Protein AF-A0A1Q9DDK9-F1 (afdb_monomer_lite)

Foldseek 3Di:
DDFDQPQDPDQDPLVLVLQLLLVVLLCVLCQDCVNCVQRFDWQALSSQRWIWDTHHPPDFDDQFTATAKTKGWGQDPNAIAIEIEGAPVSVCSQAPADPDPPDPDRGVSVVSSCCRLVPPSLVVLVVLVVVQVVQCVVCVVVVHDRPDDGDDDPPVDPSDRDPVPSRRYYYHYDYDNFDWDQPQSSCVSSVVNVLDPPDRPQIDRGGRGDDPDPPPPPPPPDDDDDDDDDDDDDDDDDDDDDDD

Structure (mmCIF, N/CA/C/O backbone):
data_AF-A0A1Q9DDK9-F1
#
_entry.id   AF-A0A1Q9DDK9-F1
#
loop_
_atom_site.group_PDB
_atom_site.id
_atom_site.type_symbol
_atom_site.label_atom_id
_atom_site.label_alt_id
_atom_site.label_comp_id
_atom_site.label_asym_id
_atom_site.label_entity_id
_atom_site.label_seq_id
_atom_site.pdbx_PDB_ins_code
_atom_site.Cartn_x
_atom_site.Cartn_y
_atom_site.Cartn_z
_atom_site.occupancy
_atom_site.B_iso_or_equiv
_atom_site.auth_seq_id
_atom_site.auth_comp_id
_atom_site.auth_asym_id
_atom_site.auth_atom_id
_atom_site.pdbx_PDB_model_num
ATOM 1 N N . MET A 1 1 ? -20.108 -20.097 1.638 1.00 27.31 1 MET A N 1
ATOM 2 C CA . MET A 1 1 ? -20.107 -18.979 2.605 1.00 27.31 1 MET A CA 1
ATOM 3 C C . MET A 1 1 ? -19.471 -17.789 1.909 1.00 27.31 1 MET A C 1
ATOM 5 O O . MET A 1 1 ? -18.349 -17.924 1.446 1.00 27.31 1 MET A O 1
ATOM 9 N N . ARG A 1 2 ? -20.214 -16.698 1.690 1.00 30.91 2 ARG A N 1
ATOM 10 C CA . ARG A 1 2 ? -19.709 -15.499 1.003 1.00 30.91 2 ARG A CA 1
ATOM 11 C C . ARG A 1 2 ? -19.235 -14.522 2.075 1.00 30.91 2 ARG A C 1
ATOM 13 O O . ARG A 1 2 ? -20.073 -13.997 2.802 1.00 30.91 2 ARG A O 1
ATOM 20 N N . GLY A 1 3 ? -17.923 -14.331 2.199 1.00 31.00 3 GLY A N 1
ATOM 21 C CA . GLY A 1 3 ? -17.377 -13.235 2.996 1.00 31.00 3 GLY A CA 1
ATOM 22 C C . GLY A 1 3 ? -17.918 -11.918 2.444 1.00 31.00 3 GLY A C 1
ATOM 23 O O . GLY A 1 3 ? -17.905 -11.701 1.232 1.00 31.00 3 GLY A O 1
ATOM 24 N N . GLN A 1 4 ? -18.485 -11.076 3.305 1.00 36.88 4 GLN A N 1
ATOM 25 C CA . GLN A 1 4 ? -18.936 -9.752 2.893 1.00 36.88 4 GLN A CA 1
ATOM 26 C C . GLN A 1 4 ? -17.697 -8.871 2.711 1.00 36.88 4 GLN A C 1
ATOM 28 O O . GLN A 1 4 ? -17.015 -8.554 3.683 1.00 36.88 4 GLN A O 1
ATOM 33 N N . HIS A 1 5 ? -17.397 -8.488 1.467 1.00 37.06 5 HIS A N 1
ATOM 34 C CA . HIS A 1 5 ? -16.422 -7.437 1.189 1.00 37.06 5 HIS A CA 1
ATOM 35 C C . HIS A 1 5 ? -16.892 -6.150 1.871 1.00 37.06 5 HIS A C 1
ATOM 37 O O . HIS A 1 5 ? -17.964 -5.623 1.565 1.00 37.06 5 HIS A O 1
ATOM 43 N N . ILE A 1 6 ? -16.100 -5.653 2.817 1.00 39.81 6 ILE A N 1
ATOM 44 C CA . ILE A 1 6 ? -16.389 -4.389 3.482 1.00 39.81 6 ILE A CA 1
ATOM 45 C C . ILE A 1 6 ? -16.001 -3.280 2.505 1.00 39.81 6 ILE A C 1
ATOM 47 O O . ILE A 1 6 ? -14.823 -3.034 2.268 1.00 39.81 6 ILE A O 1
ATOM 51 N N . ASN A 1 7 ? -16.996 -2.599 1.938 1.00 35.25 7 ASN A N 1
ATOM 52 C CA . ASN A 1 7 ? -16.781 -1.342 1.226 1.00 35.25 7 ASN A CA 1
ATOM 53 C C . ASN A 1 7 ? -16.415 -0.276 2.267 1.00 35.25 7 ASN A C 1
ATOM 55 O O . ASN A 1 7 ? -17.282 0.322 2.905 1.00 35.25 7 ASN A O 1
ATOM 59 N N . VAL A 1 8 ? -15.117 -0.117 2.522 1.00 38.19 8 VAL A N 1
ATOM 60 C CA . VAL A 1 8 ? -14.606 0.700 3.624 1.00 38.19 8 VAL A CA 1
ATOM 61 C C . VAL A 1 8 ? -14.715 2.183 3.266 1.00 38.19 8 VAL A C 1
ATOM 63 O O . VAL A 1 8 ? -13.874 2.734 2.565 1.00 38.19 8 VAL A O 1
ATOM 66 N N . VAL A 1 9 ? -15.745 2.860 3.779 1.00 37.38 9 VAL A N 1
ATOM 67 C CA . VAL A 1 9 ? -15.619 4.289 4.081 1.00 37.38 9 VAL A CA 1
ATOM 68 C C . VAL A 1 9 ? -15.060 4.360 5.505 1.00 37.38 9 VAL A C 1
ATOM 70 O O . VAL A 1 9 ? -15.772 4.031 6.457 1.00 37.38 9 VAL A O 1
ATOM 73 N N . PRO A 1 10 ? -13.778 4.700 5.690 1.00 45.97 10 PRO A N 1
ATOM 74 C CA . PRO A 1 10 ? -13.162 4.767 7.009 1.00 45.97 10 PRO A CA 1
ATOM 75 C C . PRO A 1 10 ? -13.847 5.848 7.852 1.00 45.97 10 PRO A C 1
ATOM 77 O O . PRO A 1 10 ? -14.038 6.985 7.424 1.00 45.97 10 PRO A O 1
ATOM 80 N N . ASN A 1 11 ? -14.197 5.501 9.087 1.00 51.16 11 ASN A N 1
ATOM 81 C CA . ASN A 1 11 ? -14.882 6.403 10.010 1.00 51.16 11 ASN A CA 1
ATOM 82 C C . ASN A 1 11 ? -13.948 7.478 10.620 1.00 51.16 11 ASN A C 1
ATOM 84 O O . ASN A 1 11 ? -14.415 8.459 11.192 1.00 51.16 11 ASN A O 1
ATOM 88 N N . SER A 1 12 ? -12.623 7.336 10.469 1.00 58.38 12 SER A N 1
ATOM 89 C CA . SER A 1 12 ? -11.656 8.397 10.766 1.00 58.38 12 SER A CA 1
ATOM 90 C C . SER A 1 12 ? -10.510 8.411 9.741 1.00 58.38 12 SER A C 1
ATOM 92 O O . SER A 1 12 ? -10.096 7.349 9.264 1.00 58.38 12 SER A O 1
ATOM 94 N N . PRO A 1 13 ? -9.944 9.590 9.412 1.00 68.31 13 PRO A N 1
ATOM 95 C CA . PRO A 1 13 ? -8.768 9.684 8.544 1.00 68.31 13 PRO A CA 1
ATOM 96 C C . PRO A 1 13 ? -7.563 8.877 9.048 1.00 68.31 13 PRO A C 1
ATOM 98 O O . PRO A 1 13 ? -6.760 8.419 8.244 1.00 68.31 13 PRO A O 1
ATOM 101 N N . GLN A 1 14 ? -7.433 8.687 10.366 1.00 72.12 14 GLN A N 1
ATOM 102 C CA . GLN A 1 14 ? -6.345 7.894 10.945 1.00 72.12 14 GLN A CA 1
ATOM 103 C C . GLN A 1 14 ? -6.551 6.399 10.723 1.00 72.12 14 GLN A C 1
ATOM 105 O O . GLN A 1 14 ? -5.611 5.707 10.347 1.00 72.12 14 GLN A O 1
ATOM 110 N N . TRP A 1 15 ? -7.783 5.906 10.872 1.00 74.81 15 TRP A N 1
ATOM 111 C CA . TRP A 1 15 ? -8.087 4.510 10.571 1.00 74.81 15 TRP A CA 1
ATOM 112 C C . TRP A 1 15 ? -7.810 4.184 9.102 1.00 74.81 15 TRP A C 1
ATOM 114 O O . TRP A 1 15 ? -7.184 3.173 8.807 1.00 74.81 15 TRP A O 1
ATOM 124 N N . GLN A 1 16 ? -8.174 5.084 8.184 1.00 78.25 16 GLN A N 1
ATOM 125 C CA . GLN A 1 16 ? -7.835 4.921 6.769 1.00 78.25 16 GLN A CA 1
ATOM 126 C C . GLN A 1 16 ? -6.328 4.815 6.539 1.00 78.25 16 GLN A C 1
ATOM 128 O O . GLN A 1 16 ? -5.874 3.939 5.814 1.00 78.25 16 GLN A O 1
ATOM 133 N N . ARG A 1 17 ? -5.541 5.681 7.187 1.00 80.00 17 ARG A N 1
ATOM 134 C CA . ARG A 1 17 ? -4.078 5.659 7.070 1.00 80.00 17 ARG A CA 1
ATOM 135 C C . ARG A 1 17 ? -3.470 4.343 7.554 1.00 80.00 17 ARG A C 1
ATOM 137 O O . ARG A 1 17 ? -2.478 3.916 6.972 1.00 80.00 17 ARG A O 1
ATOM 144 N N . LYS A 1 18 ? -4.080 3.684 8.549 1.00 82.56 18 LYS A N 1
ATOM 145 C CA . LYS A 1 18 ? -3.682 2.332 8.983 1.00 82.56 18 LYS A CA 1
ATOM 146 C C . LYS A 1 18 ? -3.955 1.287 7.908 1.00 82.56 18 LYS A C 1
ATOM 148 O O . LYS A 1 18 ? -3.094 0.466 7.618 1.00 82.56 18 LYS A O 1
ATOM 153 N N . LEU A 1 19 ? -5.123 1.344 7.272 1.00 85.31 19 LEU A N 1
ATOM 154 C CA . LEU A 1 19 ? -5.450 0.457 6.148 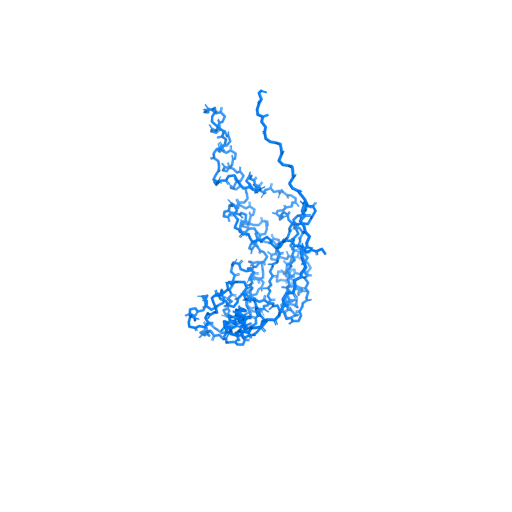1.00 85.31 19 LEU A CA 1
ATOM 155 C C . LEU A 1 19 ? -4.525 0.691 4.938 1.00 85.31 19 LEU A C 1
ATOM 157 O O . LEU A 1 19 ? -4.256 -0.217 4.162 1.00 85.31 19 LEU A O 1
ATOM 161 N N . GLU A 1 20 ? -3.992 1.903 4.788 1.00 89.75 20 GLU A N 1
ATOM 162 C CA . GLU A 1 20 ? -3.009 2.245 3.755 1.00 89.75 20 GLU A CA 1
ATOM 163 C C . GLU A 1 20 ? -1.565 1.857 4.115 1.00 89.75 20 GLU A C 1
ATOM 165 O O . GLU A 1 20 ? -0.700 1.884 3.235 1.00 89.75 20 GLU A O 1
ATOM 170 N N . SER A 1 21 ? -1.260 1.535 5.380 1.00 89.69 21 SER A N 1
ATOM 171 C CA . SER A 1 21 ? 0.122 1.327 5.834 1.00 89.69 21 SER A CA 1
ATOM 172 C C . SER A 1 21 ? 0.877 0.247 5.052 1.00 89.69 21 SER A C 1
ATOM 174 O O . SER A 1 21 ? 2.018 0.522 4.683 1.00 89.69 21 SER A O 1
ATOM 176 N N . PRO A 1 22 ? 0.295 -0.925 4.720 1.00 92.38 22 PRO A N 1
ATOM 177 C CA . PRO A 1 22 ? 1.026 -1.930 3.948 1.00 92.38 22 PRO A CA 1
ATOM 178 C C . PRO A 1 22 ? 1.442 -1.424 2.559 1.00 92.38 22 PRO A C 1
ATOM 180 O O . PRO A 1 22 ? 2.562 -1.684 2.131 1.00 92.38 22 PRO A O 1
ATOM 183 N N . LEU A 1 23 ? 0.619 -0.600 1.893 1.00 94.12 23 LEU A N 1
ATOM 184 C CA . LEU A 1 23 ? 1.015 0.024 0.621 1.00 94.12 23 LEU A CA 1
ATOM 185 C C . LEU A 1 23 ? 2.174 1.000 0.808 1.00 94.12 23 LEU A C 1
ATOM 187 O O . LEU A 1 23 ? 3.072 1.055 -0.024 1.00 94.12 23 LEU A O 1
ATOM 191 N N . ARG A 1 24 ? 2.176 1.774 1.898 1.00 92.06 24 ARG A N 1
ATOM 192 C CA . ARG A 1 24 ? 3.272 2.708 2.203 1.00 92.06 24 ARG A CA 1
ATOM 193 C C . ARG A 1 24 ? 4.588 1.974 2.447 1.00 92.06 24 ARG A C 1
ATOM 195 O O . ARG A 1 24 ? 5.622 2.454 1.999 1.00 92.06 24 ARG A O 1
ATOM 202 N N . VAL A 1 25 ? 4.531 0.811 3.091 1.00 92.75 25 VAL A N 1
ATOM 203 C CA . VAL A 1 25 ? 5.696 -0.056 3.312 1.00 92.75 25 VAL A CA 1
ATOM 204 C C . VAL A 1 25 ? 6.214 -0.619 1.992 1.00 92.75 25 VAL A C 1
ATOM 206 O O . VAL A 1 25 ? 7.407 -0.504 1.729 1.00 92.75 25 VAL A O 1
ATOM 209 N N . ILE A 1 26 ? 5.328 -1.109 1.114 1.00 94.50 26 ILE A N 1
ATOM 210 C CA . ILE A 1 26 ? 5.714 -1.530 -0.243 1.00 94.50 26 ILE A CA 1
ATOM 211 C C . ILE A 1 26 ? 6.392 -0.382 -0.992 1.00 94.50 26 ILE A C 1
ATOM 213 O O . ILE A 1 26 ? 7.451 -0.568 -1.577 1.00 94.50 26 ILE A O 1
ATOM 217 N N . LEU A 1 27 ? 5.812 0.818 -0.962 1.00 93.19 27 LEU A N 1
ATOM 218 C CA . LEU A 1 27 ? 6.390 1.978 -1.640 1.00 93.19 27 LEU A CA 1
ATOM 219 C C . LEU A 1 27 ? 7.751 2.358 -1.062 1.00 93.19 27 LEU A C 1
ATOM 221 O O . LEU A 1 27 ? 8.612 2.797 -1.809 1.00 93.19 27 LEU A O 1
ATOM 225 N N . ALA A 1 28 ? 7.959 2.222 0.245 1.00 91.38 28 ALA A N 1
ATOM 226 C CA . ALA A 1 28 ? 9.248 2.507 0.858 1.00 91.38 28 ALA A CA 1
ATOM 227 C C . ALA A 1 28 ? 10.316 1.492 0.440 1.00 91.38 28 ALA A C 1
ATOM 229 O O . ALA A 1 28 ? 11.404 1.907 0.057 1.00 91.38 28 ALA A O 1
ATOM 230 N N . ALA A 1 29 ? 9.979 0.199 0.445 1.00 91.81 29 ALA A N 1
ATOM 231 C CA . ALA A 1 29 ? 10.858 -0.863 -0.041 1.00 91.81 29 ALA A CA 1
ATOM 232 C C . ALA A 1 29 ? 11.199 -0.676 -1.527 1.00 91.81 29 ALA A C 1
ATOM 234 O O . ALA A 1 29 ? 12.340 -0.804 -1.943 1.00 91.81 29 ALA A O 1
ATOM 235 N N . MET A 1 30 ? 10.204 -0.308 -2.331 1.00 91.25 30 MET A N 1
ATOM 236 C CA . MET A 1 30 ? 10.373 -0.152 -3.769 1.00 91.25 30 MET A CA 1
ATOM 237 C C . MET A 1 30 ? 11.035 1.165 -4.186 1.00 91.25 30 MET A C 1
ATOM 239 O O . MET A 1 30 ? 11.515 1.247 -5.306 1.00 91.25 30 MET A O 1
ATOM 243 N N . ASN A 1 31 ? 11.040 2.210 -3.355 1.00 88.00 31 ASN A N 1
ATOM 244 C CA . ASN A 1 31 ? 11.634 3.508 -3.708 1.00 88.00 31 ASN A CA 1
ATOM 245 C C . ASN A 1 31 ? 13.136 3.605 -3.412 1.00 88.00 31 ASN A C 1
ATOM 247 O O . ASN A 1 31 ? 13.722 4.665 -3.643 1.00 88.00 31 ASN A O 1
ATOM 251 N N . SER A 1 32 ? 13.770 2.556 -2.890 1.00 82.88 32 SER A N 1
ATOM 252 C CA . SER A 1 32 ? 15.212 2.588 -2.672 1.00 82.88 32 SER A CA 1
ATOM 253 C C . SER A 1 32 ? 15.987 2.555 -3.985 1.00 82.88 32 SER A C 1
ATOM 255 O O . SER A 1 32 ? 15.508 2.070 -5.012 1.00 82.88 32 SER A O 1
ATOM 257 N N . ALA A 1 33 ? 17.202 3.106 -3.959 1.00 72.50 33 ALA A N 1
ATOM 258 C CA . ALA A 1 33 ? 18.042 3.220 -5.149 1.00 72.50 33 ALA A CA 1
ATOM 259 C C . ALA A 1 33 ? 18.386 1.850 -5.761 1.00 72.50 33 ALA A C 1
ATOM 261 O O . ALA A 1 33 ? 18.541 1.747 -6.975 1.00 72.50 33 ALA A O 1
ATOM 262 N N . ASP A 1 34 ? 18.444 0.805 -4.933 1.00 81.81 34 ASP A N 1
ATOM 263 C CA . ASP A 1 34 ? 18.767 -0.558 -5.358 1.00 81.81 34 ASP A CA 1
ATOM 264 C C . ASP A 1 34 ? 17.582 -1.258 -6.044 1.00 81.81 34 ASP A C 1
ATOM 266 O O . ASP A 1 34 ? 17.776 -2.122 -6.901 1.00 81.81 34 ASP A O 1
ATOM 270 N N . HIS A 1 35 ? 16.346 -0.872 -5.711 1.00 82.69 35 HIS A N 1
ATOM 271 C CA . HIS A 1 35 ? 15.125 -1.495 -6.236 1.00 82.69 35 HIS A CA 1
ATOM 272 C C . HIS A 1 35 ? 14.388 -0.641 -7.273 1.00 82.69 35 HIS A C 1
ATOM 274 O O . HIS A 1 35 ? 13.586 -1.165 -8.049 1.00 82.69 35 HIS A O 1
ATOM 280 N N . ASN A 1 36 ? 14.695 0.654 -7.345 1.00 86.44 36 ASN A N 1
ATOM 281 C CA . ASN A 1 36 ? 14.190 1.567 -8.363 1.00 86.44 36 ASN A CA 1
ATOM 282 C C . ASN A 1 36 ? 15.281 2.527 -8.878 1.00 86.44 36 ASN A C 1
ATOM 284 O O . ASN A 1 36 ? 15.147 3.748 -8.744 1.00 86.44 36 ASN A O 1
ATOM 288 N N . PRO A 1 37 ? 16.353 1.996 -9.499 1.00 82.06 37 PRO A N 1
ATOM 289 C CA . PRO A 1 37 ? 17.478 2.802 -9.984 1.00 82.06 37 PRO A CA 1
ATOM 290 C C . PRO A 1 37 ? 17.064 3.815 -11.061 1.00 82.06 37 PRO A C 1
ATOM 292 O O . PRO A 1 37 ? 17.624 4.907 -11.136 1.00 82.06 37 PRO A O 1
ATOM 295 N N . ASP A 1 38 ? 16.040 3.485 -11.851 1.00 86.25 38 ASP A N 1
ATOM 296 C CA . ASP A 1 38 ? 15.512 4.338 -12.922 1.00 86.25 38 ASP A CA 1
ATOM 297 C C . ASP A 1 38 ? 14.462 5.349 -12.426 1.00 86.25 38 ASP A C 1
ATOM 299 O O . ASP A 1 38 ? 13.865 6.076 -13.221 1.00 86.25 38 ASP A O 1
ATOM 303 N N . ASN A 1 39 ? 14.208 5.403 -11.112 1.00 86.38 39 ASN A N 1
ATOM 304 C CA . ASN A 1 39 ? 13.224 6.290 -10.492 1.00 86.38 39 ASN A CA 1
ATOM 305 C C . ASN A 1 39 ? 11.832 6.198 -11.156 1.00 86.38 39 ASN A C 1
ATOM 307 O O . ASN A 1 39 ? 11.157 7.206 -11.399 1.00 86.38 39 ASN A O 1
ATOM 311 N N . LYS A 1 40 ? 11.405 4.970 -11.471 1.00 90.25 40 LYS A N 1
ATOM 312 C CA . LYS A 1 40 ? 10.084 4.650 -12.010 1.00 90.25 40 LYS A CA 1
ATOM 313 C C . LYS A 1 40 ? 8.985 5.176 -11.100 1.00 90.25 40 LYS A C 1
ATOM 315 O O . LYS A 1 40 ? 9.100 5.218 -9.875 1.00 90.25 40 LYS A O 1
ATOM 320 N N . LYS A 1 41 ? 7.887 5.564 -11.733 1.00 90.31 41 LYS A N 1
ATOM 321 C CA . LYS A 1 41 ? 6.678 6.075 -11.107 1.00 90.31 41 LYS A CA 1
ATOM 322 C C . LYS A 1 41 ? 5.782 4.921 -10.670 1.00 90.31 41 LYS A C 1
ATOM 324 O O . LYS A 1 41 ? 5.445 4.045 -11.465 1.00 90.31 41 LYS A O 1
ATOM 329 N N . PHE A 1 42 ? 5.300 4.997 -9.435 1.00 91.50 42 PHE A N 1
ATOM 330 C CA . PHE A 1 42 ? 4.279 4.097 -8.904 1.00 91.50 42 PHE A CA 1
ATOM 331 C C . PHE A 1 42 ? 2.897 4.734 -9.023 1.00 91.50 42 PHE A C 1
ATOM 333 O O . PHE A 1 42 ? 2.678 5.873 -8.598 1.00 91.50 42 PHE A O 1
ATOM 340 N N . ILE A 1 43 ? 1.941 3.990 -9.573 1.00 93.75 43 ILE A N 1
ATOM 341 C CA . ILE A 1 43 ? 0.532 4.382 -9.570 1.00 93.75 43 ILE A CA 1
ATOM 342 C C . ILE A 1 43 ? -0.162 3.625 -8.445 1.00 93.75 43 ILE A C 1
ATOM 344 O O . ILE A 1 43 ? -0.160 2.398 -8.408 1.00 93.75 43 ILE A O 1
ATOM 348 N N . ILE A 1 44 ? -0.756 4.381 -7.523 1.00 94.69 44 ILE A N 1
ATOM 349 C CA . ILE A 1 44 ? -1.441 3.839 -6.350 1.00 94.69 44 ILE A CA 1
ATOM 350 C C . ILE A 1 44 ? -2.925 4.163 -6.463 1.00 94.69 44 ILE A C 1
ATOM 352 O O . ILE A 1 44 ? -3.314 5.334 -6.591 1.00 94.69 44 ILE A O 1
ATOM 356 N N . LEU A 1 45 ? -3.732 3.112 -6.402 1.00 94.38 45 LEU A N 1
ATOM 357 C CA . LEU A 1 45 ? -5.184 3.141 -6.362 1.00 94.38 45 LEU A CA 1
ATOM 358 C C . LEU A 1 45 ? -5.600 3.051 -4.889 1.00 94.38 45 LEU A C 1
ATOM 360 O O . LEU A 1 45 ? -5.666 1.972 -4.302 1.00 94.38 45 LEU A O 1
ATOM 364 N N . TRP A 1 46 ? -5.771 4.205 -4.243 1.00 91.06 46 TRP A N 1
ATOM 365 C CA . TRP A 1 46 ? -6.007 4.284 -2.798 1.00 91.06 46 TRP A CA 1
ATOM 366 C C . TRP A 1 46 ? -7.388 3.773 -2.379 1.00 91.06 46 TRP A C 1
ATOM 368 O O . TRP A 1 46 ? -7.536 3.326 -1.245 1.00 91.06 46 TRP A O 1
ATOM 378 N N . LYS A 1 47 ? -8.400 3.831 -3.256 1.00 88.81 47 LYS A N 1
ATOM 379 C CA . LYS A 1 47 ? -9.747 3.343 -2.925 1.00 88.81 47 LYS A CA 1
ATOM 380 C C . LYS A 1 47 ? -9.793 1.819 -2.973 1.00 88.81 47 LYS A C 1
ATOM 382 O O . LYS A 1 47 ? -10.350 1.213 -2.064 1.00 88.81 47 LYS A O 1
ATOM 387 N N . SER A 1 48 ? -9.189 1.205 -3.992 1.00 91.00 48 SER A N 1
ATOM 388 C CA . SER A 1 48 ? -9.085 -0.254 -4.113 1.00 91.00 48 SER A CA 1
ATOM 389 C C . SER A 1 48 ? -7.890 -0.863 -3.371 1.00 91.00 48 SER A C 1
ATOM 391 O O . SER A 1 48 ? -7.723 -2.083 -3.408 1.00 91.00 48 SER A O 1
ATOM 393 N N . LEU A 1 49 ? -7.066 -0.026 -2.729 1.00 95.00 49 LEU A N 1
ATOM 394 C CA . LEU A 1 49 ? -5.816 -0.383 -2.056 1.00 95.00 49 LEU A CA 1
ATOM 395 C C . LEU A 1 49 ? -4.901 -1.244 -2.936 1.00 95.00 49 LEU A C 1
ATOM 397 O O . LEU A 1 49 ? -4.518 -2.357 -2.576 1.00 95.00 49 LEU A O 1
ATOM 401 N N . THR A 1 50 ? -4.584 -0.734 -4.123 1.00 96.56 50 THR A N 1
ATOM 402 C CA . THR A 1 50 ? -3.815 -1.453 -5.144 1.00 96.56 50 THR A CA 1
ATOM 403 C C . THR A 1 50 ? -2.599 -0.642 -5.585 1.00 96.56 50 THR A C 1
ATOM 405 O O . THR A 1 50 ? -2.698 0.567 -5.796 1.00 96.56 50 THR A O 1
ATOM 408 N N . ILE A 1 51 ? -1.456 -1.304 -5.747 1.00 96.62 51 ILE A N 1
ATOM 409 C CA . ILE A 1 51 ? -0.262 -0.752 -6.396 1.00 96.62 51 ILE A CA 1
ATOM 410 C C . ILE A 1 51 ? -0.160 -1.363 -7.788 1.00 96.62 51 ILE A C 1
ATOM 412 O O . ILE A 1 51 ? -0.151 -2.586 -7.942 1.00 96.62 51 ILE A O 1
ATOM 416 N N . MET A 1 52 ? -0.087 -0.495 -8.793 1.00 96.62 52 MET A N 1
ATOM 417 C CA . MET A 1 52 ? 0.176 -0.887 -10.173 1.00 96.62 52 MET A CA 1
ATOM 418 C C . MET A 1 52 ? 1.664 -1.174 -10.375 1.00 96.62 52 MET A C 1
ATOM 420 O O . MET A 1 52 ? 2.507 -0.660 -9.638 1.00 96.62 52 MET A O 1
ATOM 424 N N . GLU A 1 53 ? 1.975 -1.959 -11.401 1.00 94.75 53 GLU A N 1
ATOM 425 C CA . GLU A 1 53 ? 3.338 -2.160 -11.887 1.00 94.75 53 GLU A CA 1
ATOM 426 C C . GLU A 1 53 ? 4.045 -0.806 -12.112 1.00 94.75 53 GLU A C 1
ATOM 428 O O . GLU A 1 53 ? 3.424 0.120 -12.649 1.00 94.75 53 GLU A O 1
ATOM 433 N N . PRO A 1 54 ? 5.320 -0.651 -11.703 1.00 92.62 54 PRO A N 1
ATOM 434 C CA . PRO A 1 54 ? 6.068 0.583 -11.889 1.00 92.62 54 PRO A CA 1
ATOM 435 C C . PRO A 1 54 ? 6.202 0.932 -13.366 1.00 92.62 54 PRO A C 1
ATOM 437 O O . PRO A 1 54 ? 6.525 0.096 -14.209 1.00 92.62 54 PRO A O 1
ATOM 440 N N . MET A 1 55 ? 5.993 2.204 -13.675 1.00 91.12 55 MET A N 1
ATOM 441 C CA . MET A 1 55 ? 6.026 2.722 -15.037 1.00 91.12 55 MET A CA 1
ATOM 442 C C . MET A 1 55 ? 7.140 3.754 -15.177 1.00 91.12 55 MET A C 1
ATOM 444 O O . MET A 1 55 ? 7.538 4.386 -14.201 1.00 91.12 55 MET A O 1
ATOM 448 N N . GLU A 1 56 ? 7.622 3.973 -16.397 1.00 90.12 56 GLU A N 1
ATOM 449 C CA . GLU A 1 56 ? 8.526 5.094 -16.677 1.00 90.12 56 GLU A CA 1
ATOM 450 C C . GLU A 1 56 ? 7.903 6.421 -16.210 1.00 90.12 56 GLU A C 1
ATOM 452 O O . GLU A 1 56 ? 6.682 6.588 -16.252 1.00 90.12 56 GLU A O 1
ATOM 457 N N . GLN A 1 57 ? 8.719 7.386 -15.772 1.00 84.56 57 GLN A N 1
ATOM 458 C CA . GLN A 1 57 ? 8.210 8.633 -15.171 1.00 84.56 57 GLN A CA 1
ATOM 459 C C . GLN A 1 57 ? 7.221 9.393 -16.062 1.00 84.56 57 GLN A C 1
ATOM 461 O O . GLN A 1 57 ? 6.225 9.928 -15.571 1.00 84.56 57 GLN A O 1
ATOM 466 N N . ASN A 1 58 ? 7.491 9.393 -17.367 1.00 82.50 58 ASN A N 1
ATOM 467 C CA . ASN A 1 58 ? 6.693 10.074 -18.384 1.00 82.50 58 ASN A CA 1
ATOM 468 C C . ASN A 1 58 ? 5.704 9.136 -19.086 1.00 82.50 58 ASN A C 1
ATOM 470 O O . ASN A 1 58 ? 5.144 9.506 -20.113 1.00 82.50 58 ASN A O 1
ATOM 474 N N . ALA A 1 59 ? 5.520 7.911 -18.587 1.00 79.56 59 ALA A N 1
ATOM 475 C CA . ALA A 1 59 ? 4.522 7.017 -19.144 1.00 79.56 59 ALA A CA 1
ATOM 476 C C . ALA A 1 59 ? 3.112 7.525 -18.812 1.00 79.56 59 ALA A C 1
ATOM 478 O O . ALA A 1 59 ? 2.773 7.786 -17.649 1.00 79.56 59 ALA A O 1
ATOM 479 N N . ASP A 1 60 ? 2.299 7.613 -19.859 1.00 86.56 60 ASP A N 1
ATOM 480 C CA . ASP A 1 60 ? 0.866 7.858 -19.778 1.00 86.56 60 ASP A CA 1
ATOM 481 C C . ASP A 1 60 ? 0.107 6.574 -19.398 1.00 86.56 60 ASP A C 1
ATOM 483 O O . ASP A 1 60 ? 0.683 5.573 -18.969 1.00 86.56 60 ASP A O 1
ATOM 487 N N . PHE A 1 61 ? -1.213 6.606 -19.549 1.00 91.94 61 PHE A N 1
ATOM 488 C CA . PHE A 1 61 ? -2.087 5.444 -19.438 1.00 91.94 61 PHE A CA 1
ATOM 489 C C . PHE A 1 61 ? -1.631 4.277 -20.336 1.00 91.94 61 PHE A C 1
ATOM 491 O O . PHE A 1 61 ? -1.325 4.471 -21.513 1.00 91.94 61 PHE A O 1
ATOM 498 N N . LYS A 1 62 ? -1.650 3.057 -19.787 1.00 92.19 62 LYS A N 1
ATOM 499 C CA . LYS A 1 62 ? -1.379 1.806 -20.504 1.00 92.19 62 LYS A CA 1
ATOM 500 C C . LYS A 1 62 ? -2.588 0.884 -20.417 1.00 92.19 62 LYS A C 1
ATOM 502 O O . LYS A 1 62 ? -3.041 0.562 -19.324 1.00 92.19 62 LYS A O 1
ATOM 507 N N . GLU A 1 63 ? -3.091 0.429 -21.561 1.00 91.88 63 GLU A N 1
ATOM 508 C CA . GLU A 1 63 ? -4.218 -0.513 -21.586 1.00 91.88 63 GLU A CA 1
ATOM 509 C C . GLU A 1 63 ? -3.834 -1.878 -21.007 1.00 91.88 63 GLU A C 1
ATOM 511 O O . GLU A 1 63 ? -4.634 -2.522 -20.336 1.00 91.88 63 GLU A O 1
ATOM 516 N N . ASP A 1 64 ? -2.588 -2.294 -21.205 1.00 91.81 64 ASP A N 1
ATOM 517 C CA . ASP A 1 64 ? -2.033 -3.560 -20.741 1.00 91.81 64 ASP A CA 1
ATOM 518 C C . ASP A 1 64 ? -1.460 -3.495 -19.314 1.00 91.81 64 ASP A C 1
ATOM 520 O O . ASP A 1 64 ? -0.729 -4.401 -18.913 1.00 91.81 64 ASP A O 1
ATOM 524 N N . ALA A 1 65 ? -1.799 -2.453 -18.543 1.00 93.44 65 ALA A N 1
ATOM 525 C CA . ALA A 1 65 ? -1.331 -2.273 -17.173 1.00 93.44 65 ALA A CA 1
ATOM 526 C C . ALA A 1 65 ? -1.678 -3.466 -16.271 1.00 93.44 65 ALA A C 1
ATOM 528 O O . ALA A 1 65 ? -2.765 -4.044 -16.353 1.00 93.44 65 ALA A O 1
ATOM 529 N N . ARG A 1 66 ? -0.751 -3.790 -15.365 1.00 95.88 66 ARG A N 1
ATOM 530 C CA . ARG A 1 66 ? -0.868 -4.874 -14.385 1.00 95.88 66 ARG A CA 1
ATOM 531 C C . ARG A 1 66 ? -0.750 -4.330 -12.967 1.00 95.88 66 ARG A C 1
ATOM 533 O O . ARG A 1 66 ? -0.094 -3.315 -12.735 1.00 95.88 66 ARG A O 1
ATOM 540 N N . ALA A 1 67 ? -1.363 -5.017 -12.010 1.00 97.12 67 ALA A N 1
ATOM 541 C CA . ALA A 1 67 ? -1.172 -4.745 -10.589 1.00 97.12 67 ALA A CA 1
ATOM 542 C C . ALA A 1 67 ? -0.059 -5.617 -9.994 1.00 97.12 67 ALA A C 1
ATOM 544 O O . ALA A 1 67 ? 0.099 -6.775 -10.374 1.00 97.12 67 ALA A O 1
ATOM 545 N N . TRP A 1 68 ? 0.695 -5.049 -9.053 1.00 97.19 68 TRP A N 1
ATOM 546 C CA . TRP A 1 68 ? 1.771 -5.722 -8.318 1.00 97.19 68 TRP A CA 1
ATOM 547 C C . TRP A 1 68 ? 1.393 -6.083 -6.886 1.00 97.19 68 TRP A C 1
ATOM 549 O O . TRP A 1 68 ? 1.908 -7.063 -6.354 1.00 97.19 68 TRP A O 1
ATOM 559 N N . ALA A 1 69 ? 0.496 -5.312 -6.269 1.00 98.00 69 ALA A N 1
ATOM 560 C CA . ALA A 1 69 ? -0.033 -5.626 -4.950 1.00 98.00 69 ALA A CA 1
ATOM 561 C C . ALA A 1 69 ? -1.476 -5.160 -4.795 1.00 98.00 69 ALA A C 1
ATOM 563 O O . ALA A 1 69 ? -1.838 -4.091 -5.293 1.00 98.00 69 ALA A O 1
ATOM 564 N N . ARG A 1 70 ? -2.278 -5.903 -4.032 1.00 96.81 70 ARG A N 1
ATOM 565 C CA . ARG A 1 70 ? -3.602 -5.467 -3.579 1.00 96.81 70 ARG A CA 1
ATOM 566 C C . ARG A 1 70 ? -3.885 -5.943 -2.166 1.00 96.81 70 ARG A C 1
ATOM 568 O O . ARG A 1 70 ? -3.593 -7.083 -1.820 1.00 96.81 70 ARG A O 1
ATOM 575 N N . ILE A 1 71 ? -4.491 -5.074 -1.362 1.00 95.06 71 ILE A N 1
ATOM 576 C CA . ILE A 1 71 ? -4.897 -5.408 0.001 1.00 95.06 71 ILE A CA 1
ATOM 577 C C . ILE A 1 71 ? -6.412 -5.550 0.077 1.00 95.06 71 ILE A C 1
ATOM 579 O O . ILE A 1 71 ? -7.169 -4.695 -0.385 1.00 95.06 71 ILE A O 1
ATOM 583 N N . HIS A 1 72 ? -6.840 -6.622 0.725 1.00 91.00 72 HIS A N 1
ATOM 584 C CA . HIS A 1 72 ? -8.219 -6.908 1.061 1.00 91.00 72 HIS A CA 1
ATOM 585 C C . HIS A 1 72 ? -8.366 -6.920 2.573 1.00 91.00 72 HIS A C 1
ATOM 587 O O . HIS A 1 72 ? -7.563 -7.531 3.272 1.00 91.00 72 HIS A O 1
ATOM 593 N N . TYR A 1 73 ? -9.419 -6.281 3.066 1.00 87.31 73 TYR A N 1
ATOM 594 C CA . TYR A 1 73 ? -9.791 -6.337 4.470 1.00 87.31 73 TYR A CA 1
ATOM 595 C C . TYR A 1 73 ? -11.171 -6.947 4.614 1.00 87.31 73 TYR A C 1
ATOM 597 O O . TYR A 1 73 ? -12.104 -6.576 3.895 1.00 87.31 73 TYR A O 1
ATOM 605 N N . GLN A 1 74 ? -11.306 -7.866 5.560 1.00 81.50 74 GLN A N 1
ATOM 606 C CA . GLN A 1 74 ? -12.573 -8.508 5.871 1.00 81.50 74 GLN A CA 1
ATOM 607 C C . GLN A 1 74 ? -12.764 -8.608 7.381 1.00 81.50 74 GLN A C 1
ATOM 609 O O . GLN A 1 74 ? -11.806 -8.725 8.140 1.00 81.50 74 GLN A O 1
ATOM 614 N N . ASN A 1 75 ? -14.023 -8.577 7.810 1.00 77.44 75 ASN A N 1
ATOM 615 C CA . ASN A 1 75 ? -14.398 -9.010 9.148 1.00 77.44 75 ASN A CA 1
ATOM 616 C C . ASN A 1 75 ? -14.863 -10.462 9.045 1.00 77.44 75 ASN A C 1
ATOM 618 O O . ASN A 1 75 ? -15.801 -10.758 8.298 1.00 77.44 75 ASN A O 1
ATOM 622 N N . LYS A 1 76 ? -14.191 -11.349 9.767 1.00 74.44 76 LYS A N 1
ATOM 623 C CA . LYS A 1 76 ? -14.488 -12.770 9.834 1.00 74.44 76 LYS A CA 1
ATOM 624 C C . LYS A 1 76 ? -14.672 -13.134 11.300 1.00 74.44 76 LYS A C 1
ATOM 626 O O . LYS A 1 76 ? -13.764 -12.977 12.100 1.00 74.44 76 LYS A O 1
ATOM 631 N N . ASP A 1 77 ? -15.884 -13.551 11.652 1.00 74.69 77 ASP A N 1
ATOM 632 C CA . ASP A 1 77 ? -16.245 -13.975 13.011 1.00 74.69 77 ASP A CA 1
ATOM 633 C C . ASP A 1 77 ? -15.936 -12.942 14.119 1.00 74.69 77 ASP A C 1
ATOM 635 O O . ASP A 1 77 ? -15.721 -13.291 15.276 1.00 74.69 77 ASP A O 1
ATOM 639 N N . GLY A 1 78 ? -15.970 -11.645 13.784 1.00 67.94 78 GLY A N 1
ATOM 640 C CA . GLY A 1 78 ? -15.667 -10.553 14.716 1.00 67.94 78 GLY A CA 1
ATOM 641 C C . GLY A 1 78 ? -14.190 -10.157 14.755 1.00 67.94 78 GLY A C 1
ATOM 642 O O . GLY A 1 78 ? -13.866 -9.121 15.337 1.00 67.94 78 GLY A O 1
ATOM 643 N N . GLU A 1 79 ? -13.321 -10.916 14.089 1.00 69.88 79 GLU A N 1
ATOM 644 C CA . GLU A 1 79 ? -11.910 -10.602 13.896 1.00 69.88 79 GLU A CA 1
ATOM 645 C C . GLU A 1 79 ? -11.707 -9.877 12.563 1.00 69.88 79 GLU A C 1
ATOM 647 O O . GLU A 1 79 ? -12.364 -10.151 11.556 1.00 69.88 79 GLU A O 1
ATOM 652 N N . PHE A 1 80 ? -10.826 -8.881 12.565 1.00 74.38 80 PHE A N 1
ATOM 653 C CA . PHE A 1 80 ? -10.509 -8.109 11.370 1.00 74.38 80 PHE A CA 1
ATOM 654 C C . PHE A 1 80 ? -9.206 -8.640 10.776 1.00 74.38 80 PHE A C 1
ATOM 656 O O . PHE A 1 80 ? -8.147 -8.501 11.385 1.00 74.38 80 PHE A O 1
ATOM 663 N N . GLU A 1 81 ? -9.293 -9.237 9.591 1.00 84.12 81 GLU A N 1
ATOM 664 C CA . GLU A 1 81 ? -8.168 -9.858 8.892 1.00 84.12 81 GLU A CA 1
ATOM 665 C C . GLU A 1 81 ? -7.832 -9.062 7.625 1.00 84.12 81 GLU A C 1
ATOM 667 O O . GLU A 1 81 ? -8.716 -8.610 6.884 1.00 84.12 81 GLU A O 1
ATOM 672 N N . GLY A 1 82 ? -6.537 -8.913 7.356 1.00 89.00 82 GLY A N 1
ATOM 673 C CA . GLY A 1 82 ? -6.004 -8.407 6.101 1.00 89.00 82 GLY A CA 1
ATOM 674 C C . GLY A 1 82 ? -5.425 -9.533 5.251 1.00 89.00 82 GLY A C 1
ATOM 675 O O . GLY A 1 82 ? -4.718 -10.405 5.751 1.00 89.00 82 GLY A O 1
ATOM 676 N N . ARG A 1 83 ? -5.657 -9.480 3.942 1.00 93.31 83 ARG A N 1
ATOM 677 C CA . ARG A 1 83 ? -4.969 -10.309 2.950 1.00 93.31 83 ARG A CA 1
ATOM 678 C C . ARG A 1 83 ? -4.295 -9.409 1.928 1.00 93.31 83 ARG A C 1
ATOM 680 O O . ARG A 1 83 ? -4.970 -8.622 1.269 1.00 93.31 83 ARG A O 1
ATOM 687 N N . MET A 1 84 ? -2.982 -9.529 1.800 1.00 95.88 84 MET A N 1
ATOM 688 C CA . MET A 1 84 ? -2.186 -8.828 0.803 1.00 95.88 84 MET A CA 1
ATOM 689 C C . MET A 1 84 ? -1.792 -9.808 -0.294 1.00 95.88 84 MET A C 1
ATOM 691 O O . MET A 1 84 ? -1.018 -10.729 -0.059 1.00 95.88 84 MET A O 1
ATOM 695 N N . GLU A 1 85 ? -2.345 -9.616 -1.482 1.00 98.00 85 GLU A N 1
ATOM 696 C CA . GLU A 1 85 ? -1.931 -10.328 -2.686 1.00 98.00 85 GLU A CA 1
ATOM 697 C C . GLU A 1 85 ? -0.755 -9.577 -3.311 1.00 98.00 85 GLU A C 1
ATOM 699 O O . GLU A 1 85 ? -0.840 -8.358 -3.478 1.00 98.00 85 GLU A O 1
ATOM 704 N N . ILE A 1 86 ? 0.329 -10.282 -3.640 1.00 98.12 86 ILE A N 1
ATOM 705 C CA . ILE A 1 86 ? 1.514 -9.728 -4.309 1.00 98.12 86 ILE A CA 1
ATOM 706 C C . ILE A 1 86 ? 1.964 -10.629 -5.459 1.00 98.12 86 ILE A C 1
ATOM 708 O O . ILE A 1 86 ? 1.772 -11.841 -5.411 1.00 98.12 86 ILE A O 1
ATOM 712 N N . VAL A 1 87 ? 2.573 -10.044 -6.488 1.00 97.81 87 VAL A N 1
ATOM 713 C CA . VAL A 1 87 ? 3.179 -10.813 -7.589 1.00 97.81 87 VAL A CA 1
ATOM 714 C C . VAL A 1 87 ? 4.576 -11.335 -7.213 1.00 97.81 87 VAL A C 1
ATOM 716 O O . VAL A 1 87 ? 5.226 -10.737 -6.345 1.00 97.81 87 VAL A O 1
ATOM 719 N N . PRO A 1 88 ? 5.084 -12.403 -7.864 1.00 97.31 88 PRO A N 1
ATOM 720 C CA . PRO A 1 88 ? 6.388 -12.990 -7.541 1.00 97.31 88 PRO A CA 1
ATOM 721 C C . PRO A 1 88 ? 7.562 -12.006 -7.625 1.00 97.31 88 PRO A C 1
ATOM 723 O O . PRO A 1 88 ? 8.510 -12.087 -6.846 1.00 97.31 88 PRO A O 1
ATOM 726 N N . GLU A 1 89 ? 7.520 -11.054 -8.557 1.00 94.69 89 GLU A N 1
ATOM 727 C CA . GLU A 1 89 ? 8.554 -10.030 -8.716 1.00 94.69 89 GLU A CA 1
ATOM 728 C C . GLU A 1 89 ? 8.646 -9.129 -7.483 1.00 94.69 89 GLU A C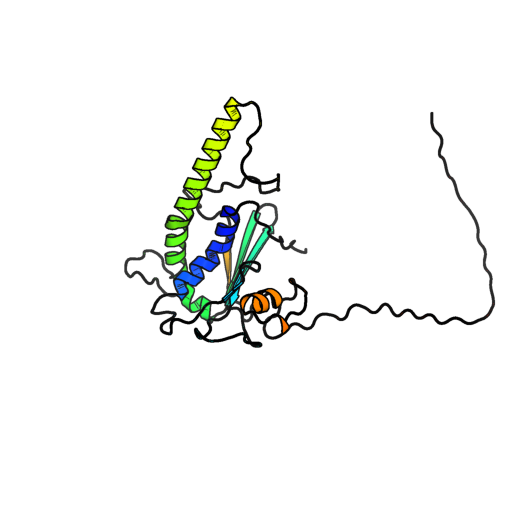 1
ATOM 730 O O . GLU A 1 89 ? 9.743 -8.876 -6.986 1.00 94.69 89 GLU A O 1
ATOM 735 N N . LEU A 1 90 ? 7.497 -8.698 -6.956 1.00 95.94 90 LEU A N 1
ATOM 736 C CA . LEU A 1 90 ? 7.436 -7.889 -5.745 1.00 95.94 90 LEU A CA 1
ATOM 737 C C . LEU A 1 90 ? 7.788 -8.719 -4.505 1.00 95.94 90 LEU A C 1
ATOM 739 O O . LEU A 1 90 ? 8.510 -8.240 -3.637 1.00 95.94 90 LEU A O 1
ATOM 743 N N . SER A 1 91 ? 7.323 -9.968 -4.439 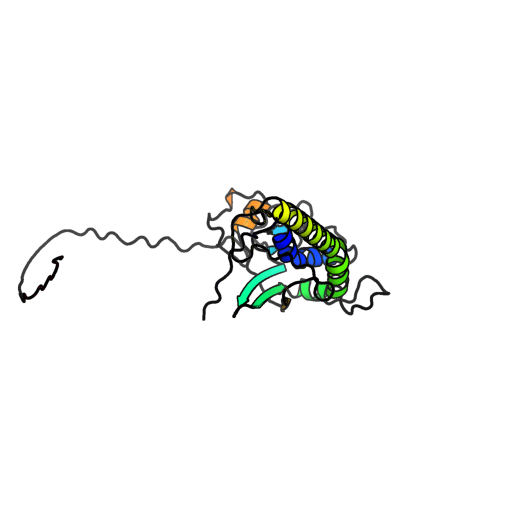1.00 96.19 91 SER A N 1
ATOM 744 C CA . SER A 1 91 ? 7.640 -10.918 -3.364 1.00 96.19 91 SER A CA 1
ATOM 745 C C . SER A 1 91 ? 9.151 -11.062 -3.158 1.00 96.19 91 SER A C 1
ATOM 747 O O . SER A 1 91 ? 9.647 -10.887 -2.047 1.00 96.19 91 SER A O 1
ATOM 749 N N . ARG A 1 92 ? 9.914 -11.247 -4.243 1.00 95.25 92 ARG A N 1
ATOM 750 C CA . ARG A 1 92 ? 11.385 -11.345 -4.190 1.00 95.25 92 ARG A CA 1
ATOM 751 C C . ARG A 1 92 ? 12.066 -10.109 -3.606 1.00 95.25 92 ARG A C 1
ATOM 753 O O . ARG A 1 92 ? 13.121 -10.255 -3.002 1.00 95.25 92 ARG A O 1
ATOM 760 N N . ILE A 1 93 ? 11.495 -8.924 -3.813 1.00 94.44 93 ILE A N 1
ATOM 761 C CA . ILE A 1 93 ? 12.025 -7.665 -3.275 1.00 94.44 93 ILE A CA 1
ATOM 762 C C . ILE A 1 93 ? 11.643 -7.532 -1.800 1.00 94.44 93 ILE A C 1
ATOM 764 O O . ILE A 1 93 ? 12.495 -7.300 -0.956 1.00 94.44 93 ILE A O 1
ATOM 768 N N . LEU A 1 94 ? 10.367 -7.719 -1.459 1.00 94.81 94 LEU A N 1
ATOM 769 C CA . LEU A 1 94 ? 9.898 -7.576 -0.077 1.00 94.81 94 LEU A CA 1
ATOM 770 C C . LEU A 1 94 ? 10.565 -8.576 0.874 1.00 94.81 94 LEU A C 1
ATOM 772 O O . LEU A 1 94 ? 10.839 -8.238 2.023 1.00 94.81 94 LEU A O 1
ATOM 776 N N . PHE A 1 95 ? 10.840 -9.785 0.392 1.00 95.12 95 PHE A N 1
ATOM 777 C CA . PHE A 1 95 ? 11.482 -10.846 1.162 1.00 95.12 95 PHE A CA 1
ATOM 778 C C . PHE A 1 95 ? 12.976 -11.007 0.846 1.00 95.12 95 PHE A C 1
ATOM 780 O O . PHE A 1 95 ? 13.569 -12.027 1.198 1.00 95.12 95 PHE A O 1
ATOM 787 N N . SER A 1 96 ? 13.608 -10.017 0.201 1.00 93.06 96 SER A N 1
ATOM 788 C CA . SER A 1 96 ? 15.070 -9.930 0.188 1.00 93.06 96 SER A CA 1
ATOM 789 C C . SER A 1 96 ? 15.592 -9.536 1.568 1.00 93.06 96 SER A C 1
ATOM 791 O O . SER A 1 96 ? 14.823 -9.104 2.426 1.00 93.06 96 SER A O 1
ATOM 793 N N . GLY A 1 97 ? 16.908 -9.635 1.769 1.00 91.00 97 GLY A N 1
ATOM 794 C CA . GLY A 1 97 ? 17.539 -9.121 2.985 1.00 91.00 97 GLY A CA 1
ATOM 795 C C . GLY A 1 97 ? 17.280 -7.618 3.191 1.00 91.00 97 GLY A C 1
ATOM 796 O O . GLY A 1 97 ? 16.941 -6.923 2.226 1.00 91.00 97 GLY A O 1
ATOM 797 N N . PRO A 1 98 ? 17.423 -7.124 4.432 1.00 90.81 98 PRO A N 1
ATOM 798 C CA . PRO A 1 98 ? 17.236 -5.715 4.760 1.00 90.81 98 PRO A CA 1
ATOM 799 C C . PRO A 1 98 ? 18.258 -4.822 4.042 1.00 90.81 98 PRO A C 1
ATOM 801 O O . PRO A 1 98 ? 19.359 -5.252 3.695 1.00 90.81 98 PRO A O 1
ATOM 804 N N . GLU A 1 99 ? 17.905 -3.553 3.858 1.00 87.38 99 GLU A N 1
ATOM 805 C CA . GLU A 1 99 ? 18.802 -2.523 3.323 1.00 87.38 99 GLU A CA 1
ATOM 806 C C . GLU A 1 99 ? 19.840 -2.092 4.360 1.00 87.38 99 GLU A C 1
ATOM 808 O O . GLU A 1 99 ? 20.995 -1.813 4.032 1.00 87.38 99 GLU A O 1
ATOM 813 N N . ASN A 1 100 ? 19.434 -2.014 5.628 1.00 85.81 100 ASN A N 1
ATOM 814 C CA . ASN A 1 100 ? 20.357 -1.692 6.703 1.00 85.81 100 ASN A CA 1
ATOM 815 C C . ASN A 1 100 ? 21.141 -2.945 7.116 1.00 85.81 100 ASN A C 1
ATOM 817 O O . ASN A 1 100 ? 20.571 -3.907 7.620 1.00 85.81 100 ASN A O 1
ATOM 821 N N . VAL A 1 101 ? 22.465 -2.895 6.966 1.00 82.75 101 VAL A N 1
ATOM 822 C CA . VAL A 1 101 ? 23.383 -3.991 7.324 1.00 82.75 101 VAL A CA 1
ATOM 823 C C . VAL A 1 101 ? 23.316 -4.345 8.816 1.00 82.75 101 VAL A C 1
ATOM 825 O O . VAL A 1 101 ? 23.548 -5.494 9.182 1.00 82.75 101 VAL A O 1
ATOM 828 N N . ASP A 1 102 ? 22.964 -3.380 9.669 1.00 87.31 102 ASP A N 1
ATOM 829 C CA . ASP A 1 102 ? 22.810 -3.567 11.115 1.00 87.31 102 ASP A CA 1
ATOM 830 C C . ASP A 1 102 ? 21.357 -3.880 11.533 1.00 87.31 102 ASP A C 1
ATOM 832 O O . ASP A 1 102 ? 21.045 -3.899 12.730 1.00 87.31 102 ASP A O 1
ATOM 836 N N . ALA A 1 103 ? 20.444 -4.081 10.572 1.00 85.19 103 ALA A N 1
ATOM 837 C CA . ALA A 1 103 ? 19.070 -4.479 10.862 1.00 85.19 103 ALA A CA 1
ATOM 838 C C . ALA A 1 103 ? 19.033 -5.836 11.576 1.00 85.19 103 ALA A C 1
ATOM 840 O O . ALA A 1 103 ? 19.843 -6.729 11.325 1.00 85.19 103 ALA A O 1
ATOM 841 N N . LYS A 1 104 ? 18.073 -5.982 12.490 1.00 88.06 104 LYS A N 1
ATOM 842 C CA . LYS A 1 104 ? 17.815 -7.258 13.177 1.00 88.06 104 LYS A CA 1
ATOM 843 C C . LYS A 1 104 ? 16.769 -8.092 12.450 1.00 88.06 104 LYS A C 1
ATOM 845 O O . LYS A 1 104 ? 16.626 -9.275 12.734 1.00 88.06 104 LYS A O 1
ATOM 850 N N . GLU A 1 105 ? 16.006 -7.430 11.599 1.00 90.94 105 GLU A N 1
ATOM 851 C CA . GLU A 1 105 ? 14.976 -7.970 10.740 1.00 90.94 105 GLU A CA 1
ATOM 852 C C . GLU A 1 105 ? 15.597 -8.850 9.650 1.00 90.94 105 GLU A C 1
ATOM 854 O O . GLU A 1 105 ? 16.705 -8.590 9.182 1.00 90.94 105 GLU A O 1
ATOM 859 N N . GLU A 1 106 ? 14.889 -9.904 9.248 1.00 90.25 106 GLU A N 1
ATOM 860 C CA . GLU A 1 106 ? 15.399 -10.855 8.254 1.00 90.25 106 GLU A CA 1
ATOM 861 C C . GLU A 1 106 ? 15.086 -10.391 6.831 1.00 90.25 106 GLU A C 1
ATOM 863 O O . GLU A 1 106 ? 15.792 -10.747 5.885 1.00 90.25 106 GLU A O 1
ATOM 868 N N . THR A 1 107 ? 14.035 -9.582 6.687 1.00 93.75 107 THR A N 1
ATOM 869 C CA . THR A 1 107 ? 13.514 -9.158 5.390 1.00 93.75 107 THR A CA 1
ATOM 870 C C . THR A 1 107 ? 13.376 -7.645 5.270 1.00 93.75 107 THR A C 1
ATOM 872 O O . THR A 1 107 ? 13.127 -6.936 6.249 1.00 93.75 107 THR A O 1
ATOM 875 N N . LEU A 1 108 ? 13.468 -7.144 4.036 1.00 93.44 108 LEU A N 1
ATOM 876 C CA . LEU A 1 108 ? 13.214 -5.739 3.721 1.00 93.44 108 LEU A CA 1
ATOM 877 C C . LEU A 1 108 ? 11.805 -5.309 4.154 1.00 93.44 108 LEU A C 1
ATOM 879 O O . LEU A 1 108 ? 11.615 -4.210 4.679 1.00 93.44 108 LEU A O 1
ATOM 883 N N . TRP A 1 109 ? 10.817 -6.187 3.970 1.00 93.75 109 TRP A N 1
ATOM 884 C CA . TRP A 1 109 ? 9.455 -5.986 4.450 1.00 93.75 109 TRP A CA 1
ATOM 885 C C . TRP A 1 109 ? 9.425 -5.694 5.947 1.00 93.75 109 TRP A C 1
ATOM 887 O O . TRP A 1 109 ? 8.866 -4.676 6.346 1.00 93.75 109 TRP A O 1
ATOM 897 N N . GLU A 1 110 ? 10.024 -6.554 6.770 1.00 91.75 110 GLU A N 1
ATOM 898 C CA . GLU A 1 110 ? 10.038 -6.400 8.227 1.00 91.75 110 GLU A CA 1
ATOM 899 C C . GLU A 1 110 ? 10.756 -5.122 8.658 1.00 91.75 110 GLU A C 1
ATOM 901 O O . GLU A 1 110 ? 10.242 -4.396 9.513 1.00 91.75 110 GLU A O 1
ATOM 906 N N . GLU A 1 111 ? 11.888 -4.801 8.027 1.00 92.12 111 GLU A N 1
ATOM 907 C CA . GLU A 1 111 ? 12.642 -3.576 8.298 1.00 92.12 111 GLU A CA 1
ATOM 908 C C . GLU A 1 111 ? 11.773 -2.332 8.045 1.00 92.12 111 GLU A C 1
ATOM 910 O O . GLU A 1 111 ? 11.581 -1.489 8.931 1.00 92.12 111 GLU A O 1
ATOM 915 N N . LYS A 1 112 ? 11.192 -2.220 6.842 1.00 92.19 112 LYS A N 1
ATOM 916 C CA . LYS A 1 112 ? 10.357 -1.068 6.469 1.00 92.19 112 LYS A CA 1
ATOM 917 C C . LYS A 1 112 ? 9.054 -1.038 7.261 1.00 92.19 112 LYS A C 1
ATOM 919 O O . LYS A 1 112 ? 8.589 0.039 7.641 1.00 92.19 112 LYS A O 1
ATOM 924 N N . TRP A 1 113 ? 8.481 -2.200 7.555 1.00 91.12 113 TRP A N 1
ATOM 925 C CA . TRP A 1 113 ? 7.311 -2.332 8.411 1.00 91.12 113 TRP A CA 1
ATOM 926 C C . TRP A 1 113 ? 7.583 -1.778 9.808 1.00 91.12 113 TRP A C 1
ATOM 928 O O . TRP A 1 113 ? 6.832 -0.927 10.289 1.00 91.12 113 TRP A O 1
ATOM 938 N N . GLY A 1 114 ? 8.685 -2.198 10.431 1.00 88.62 114 GLY A N 1
ATOM 939 C CA . GLY A 1 114 ? 9.116 -1.717 11.737 1.00 88.62 114 GLY A CA 1
ATOM 940 C C . GLY A 1 114 ? 9.308 -0.201 11.750 1.00 88.62 114 GLY A C 1
ATOM 941 O O . GLY A 1 114 ? 8.734 0.480 12.602 1.00 88.62 114 GLY A O 1
ATOM 942 N N . GLN A 1 115 ? 10.024 0.342 10.762 1.00 88.50 115 GLN A N 1
ATOM 943 C CA . GLN A 1 115 ? 10.244 1.787 10.620 1.00 88.50 115 GLN A CA 1
ATOM 944 C C . GLN A 1 115 ? 8.929 2.575 10.524 1.00 88.50 115 GLN A C 1
ATOM 946 O O . GLN A 1 115 ? 8.768 3.599 11.192 1.00 88.50 115 GLN A O 1
ATOM 951 N N . PHE A 1 116 ? 7.965 2.101 9.729 1.00 87.25 116 PHE A N 1
ATOM 952 C CA . PHE A 1 116 ? 6.680 2.785 9.570 1.00 87.25 116 PHE A CA 1
ATOM 953 C C . PHE A 1 116 ? 5.790 2.684 10.806 1.00 87.25 116 PHE A C 1
ATOM 955 O O . PHE A 1 116 ? 5.232 3.695 11.243 1.00 87.25 116 PHE A O 1
ATOM 962 N N . GLN A 1 117 ? 5.638 1.477 11.357 1.00 84.31 117 GLN A N 1
ATOM 963 C CA . GLN A 1 117 ? 4.718 1.230 12.465 1.00 84.31 117 GLN A CA 1
ATOM 964 C C . GLN A 1 117 ? 5.215 1.850 13.771 1.00 84.31 117 GLN A C 1
ATOM 966 O O . GLN A 1 117 ? 4.420 2.434 14.506 1.00 84.31 117 GLN A O 1
ATOM 971 N N . TRP A 1 118 ? 6.518 1.763 14.049 1.00 83.31 118 TRP A N 1
ATOM 972 C CA . TRP A 1 118 ? 7.111 2.289 15.282 1.00 83.31 118 TRP A CA 1
ATOM 973 C C . TRP A 1 118 ? 7.586 3.740 15.179 1.00 83.31 118 TRP A C 1
ATOM 975 O O . TRP A 1 118 ? 7.837 4.354 16.212 1.00 83.31 118 TRP A O 1
ATOM 985 N N . GLY A 1 119 ? 7.676 4.298 13.970 1.00 83.81 119 GLY A N 1
ATOM 986 C CA . GLY A 1 119 ? 7.975 5.710 13.739 1.00 83.81 119 GLY A CA 1
ATOM 987 C C . GLY A 1 119 ? 6.711 6.527 13.425 1.00 83.81 119 GLY A C 1
ATOM 988 O O . GLY A 1 119 ? 5.923 6.799 14.334 1.00 83.81 119 GLY A O 1
ATOM 989 N N . PRO A 1 120 ? 6.467 6.917 12.157 1.00 81.75 120 PRO A N 1
ATOM 990 C CA . PRO A 1 120 ? 5.400 7.860 11.808 1.00 81.75 120 PRO A CA 1
ATOM 991 C C . PRO A 1 120 ? 3.992 7.444 12.255 1.00 81.75 120 PRO A C 1
ATOM 993 O O . PRO A 1 120 ? 3.202 8.286 12.682 1.00 81.75 120 PRO A O 1
ATOM 996 N N . GLN A 1 121 ? 3.644 6.155 12.156 1.00 81.44 121 GLN A N 1
ATOM 997 C CA . GLN A 1 121 ? 2.304 5.695 12.532 1.00 81.44 121 GLN A CA 1
ATOM 998 C C . GLN A 1 121 ? 2.088 5.778 14.046 1.00 81.44 121 GLN A C 1
ATOM 1000 O O . GLN A 1 121 ? 1.004 6.152 14.495 1.00 81.44 121 GLN A O 1
ATOM 1005 N N . ARG A 1 122 ? 3.131 5.498 14.833 1.00 82.06 122 ARG A N 1
ATOM 1006 C CA . ARG A 1 122 ? 3.087 5.585 16.291 1.00 82.06 122 ARG A CA 1
ATOM 1007 C C . ARG A 1 122 ? 2.825 7.009 16.771 1.00 82.06 122 ARG A C 1
ATOM 1009 O O . ARG A 1 122 ? 1.982 7.213 17.641 1.00 82.06 122 ARG A O 1
ATOM 1016 N N . GLU A 1 123 ? 3.507 7.986 16.180 1.00 84.00 123 GLU A N 1
ATOM 1017 C CA . GLU A 1 123 ? 3.313 9.402 16.507 1.00 84.00 123 GLU A CA 1
ATOM 1018 C C . GLU A 1 123 ? 1.873 9.853 16.226 1.00 84.00 123 GLU A C 1
ATOM 1020 O O . GLU A 1 123 ? 1.259 10.549 17.038 1.00 84.00 123 GLU A O 1
ATOM 1025 N N . LEU A 1 124 ? 1.304 9.410 15.099 1.00 81.12 124 LEU A N 1
ATOM 1026 C CA . LEU A 1 124 ? -0.091 9.682 14.753 1.00 81.12 124 LEU A CA 1
ATOM 1027 C C . LEU A 1 124 ? -1.065 9.037 15.744 1.00 81.12 124 LEU A C 1
ATOM 1029 O O . LEU A 1 124 ? -2.044 9.676 16.129 1.00 81.12 124 LEU A O 1
ATOM 1033 N N . ASP A 1 125 ? -0.794 7.805 16.167 1.00 79.81 125 ASP A N 1
ATOM 1034 C CA . ASP A 1 125 ? -1.621 7.068 17.122 1.00 79.81 125 ASP A CA 1
ATOM 1035 C C . ASP A 1 125 ? -1.607 7.708 18.516 1.00 79.81 125 ASP A C 1
ATOM 1037 O O . ASP A 1 125 ? -2.651 7.827 19.165 1.00 79.81 125 ASP A O 1
ATOM 1041 N N . ASP A 1 126 ? -0.436 8.142 18.984 1.00 82.12 126 ASP A N 1
ATOM 1042 C CA . ASP A 1 126 ? -0.289 8.812 20.275 1.00 82.12 126 ASP A CA 1
ATOM 1043 C C . ASP A 1 126 ? -0.951 10.202 20.256 1.00 82.12 126 ASP A C 1
ATOM 1045 O O . ASP A 1 126 ? -1.640 10.571 21.214 1.00 82.12 126 ASP A O 1
ATOM 1049 N N . ALA A 1 127 ? -0.849 10.934 19.140 1.00 81.31 127 ALA A N 1
ATOM 1050 C CA . ALA A 1 127 ? -1.571 12.189 18.941 1.00 81.31 127 ALA A CA 1
ATOM 1051 C C . ALA A 1 127 ? -3.098 11.989 18.926 1.00 81.31 127 ALA A C 1
ATOM 1053 O O . ALA A 1 127 ? -3.831 12.771 19.538 1.00 81.31 127 ALA A O 1
ATOM 1054 N N . ASP A 1 128 ? -3.590 10.931 18.274 1.00 77.62 128 ASP A N 1
ATOM 1055 C CA . ASP A 1 128 ? -5.023 10.626 18.210 1.00 77.62 128 ASP A CA 1
ATOM 1056 C C . ASP A 1 128 ? -5.578 10.229 19.585 1.00 77.62 128 ASP A C 1
ATOM 1058 O O . ASP A 1 128 ? -6.632 10.713 20.013 1.00 77.62 128 ASP A O 1
ATOM 1062 N N . LYS A 1 129 ? -4.808 9.433 20.337 1.00 77.75 129 LYS A N 1
ATOM 1063 C CA . LYS A 1 129 ? -5.106 9.074 21.728 1.00 77.75 129 LYS A CA 1
ATOM 1064 C C . LYS A 1 129 ? -5.154 10.296 22.642 1.00 77.75 129 LYS A C 1
ATOM 1066 O O . LYS A 1 129 ? -6.074 10.405 23.456 1.00 77.75 129 LYS A O 1
ATOM 1071 N N . ALA A 1 130 ? -4.205 11.222 22.506 1.00 79.75 130 ALA A N 1
ATOM 1072 C CA . ALA A 1 130 ? -4.193 12.464 23.273 1.00 79.75 130 ALA A CA 1
ATOM 1073 C C . ALA A 1 130 ? -5.410 13.347 22.945 1.00 79.75 130 ALA A C 1
ATOM 1075 O O . ALA A 1 130 ? -6.084 13.828 23.858 1.00 79.75 130 ALA A O 1
ATOM 1076 N N . ALA A 1 131 ? -5.745 13.497 21.659 1.00 74.19 131 ALA A N 1
ATOM 1077 C CA . ALA A 1 131 ? -6.902 14.272 21.212 1.00 74.19 131 ALA A CA 1
ATOM 1078 C C . ALA A 1 131 ? -8.230 13.686 21.720 1.00 74.19 131 ALA A C 1
ATOM 1080 O O . ALA A 1 131 ? -9.101 14.424 22.187 1.00 74.19 131 ALA A O 1
ATOM 1081 N N . TYR A 1 132 ? -8.378 12.359 21.683 1.00 72.06 132 TYR A N 1
ATOM 1082 C CA . TYR A 1 132 ? -9.542 11.680 22.251 1.00 72.06 132 TYR A CA 1
ATOM 1083 C C . TYR A 1 132 ? -9.628 11.869 23.773 1.00 72.06 132 TYR A C 1
ATOM 1085 O O . TYR A 1 132 ? -10.698 12.169 24.307 1.00 72.06 132 TYR A O 1
ATOM 1093 N N . GLY A 1 133 ? -8.496 11.750 24.475 1.00 71.06 133 GLY A N 1
ATOM 1094 C CA . GLY A 1 133 ? -8.408 12.004 25.913 1.00 71.06 133 GLY A CA 1
ATOM 1095 C C . GLY A 1 133 ? -8.845 13.421 26.294 1.00 71.06 133 GLY A C 1
ATOM 1096 O O . GLY A 1 133 ? -9.608 13.582 27.247 1.00 71.06 133 GLY A O 1
ATOM 1097 N N . ALA A 1 134 ? -8.430 14.434 25.528 1.00 73.00 134 ALA A N 1
ATOM 1098 C CA . ALA A 1 134 ? -8.834 15.824 25.744 1.00 73.00 134 ALA A CA 1
ATOM 1099 C C . ALA A 1 134 ? -10.351 16.015 25.553 1.00 73.00 134 ALA A C 1
ATOM 1101 O O . ALA A 1 134 ? -11.022 16.534 26.446 1.00 73.00 134 ALA A O 1
ATOM 1102 N N . ALA A 1 135 ? -10.915 15.486 24.460 1.00 68.69 135 ALA A N 1
ATOM 1103 C CA . ALA A 1 135 ? -12.355 15.541 24.194 1.00 68.69 135 ALA A CA 1
ATOM 1104 C C . ALA A 1 135 ? -13.189 14.838 25.286 1.00 68.69 135 ALA A C 1
ATOM 1106 O O . ALA A 1 135 ? -14.273 15.298 25.658 1.00 68.69 135 ALA A O 1
ATOM 1107 N N . LEU A 1 136 ? -12.680 13.732 25.843 1.00 67.00 136 LEU A N 1
ATOM 1108 C CA . LEU A 1 136 ? -13.317 13.046 26.967 1.00 67.00 136 LEU A CA 1
ATOM 1109 C C . LEU A 1 136 ? -13.328 13.922 28.229 1.00 67.00 136 LEU A C 1
ATOM 1111 O O . LEU A 1 136 ? -14.355 13.982 28.906 1.00 67.00 136 LEU A O 1
ATOM 1115 N N . GLN A 1 137 ? -12.226 14.606 28.548 1.00 69.31 137 GLN A N 1
ATOM 1116 C CA . GLN A 1 137 ? -12.159 15.504 29.708 1.00 69.31 137 GLN A CA 1
ATOM 1117 C C . GLN A 1 137 ? -13.112 16.697 29.569 1.00 69.31 137 GLN A C 1
ATOM 1119 O O . GLN A 1 137 ? -13.840 17.008 30.510 1.00 69.31 137 GLN A O 1
ATOM 1124 N N . GLU A 1 138 ? -13.192 17.301 28.383 1.00 65.75 138 GLU A N 1
ATOM 1125 C CA . GLU A 1 138 ? -14.127 18.398 28.100 1.00 65.75 138 GLU A CA 1
ATOM 1126 C C . GLU A 1 138 ? -15.597 17.962 28.235 1.00 65.75 138 GLU A C 1
ATOM 1128 O O . GLU A 1 138 ? -16.424 18.686 28.795 1.00 65.75 138 GLU A O 1
ATOM 1133 N N . SER A 1 139 ? -15.927 16.739 27.803 1.00 63.16 139 SER A N 1
ATOM 1134 C CA . SER A 1 139 ? -17.292 16.203 27.911 1.00 63.16 139 SER A CA 1
ATOM 1135 C C . SER A 1 139 ? -17.750 15.995 29.363 1.00 63.16 139 SER A C 1
ATOM 1137 O O . SER A 1 139 ? -18.909 16.262 29.694 1.00 63.16 139 SER A O 1
ATOM 1139 N N . LYS A 1 140 ? -16.832 15.598 30.261 1.00 60.78 140 LYS A N 1
ATOM 1140 C CA . LYS A 1 140 ? -17.124 15.373 31.689 1.00 60.78 140 LYS A CA 1
ATOM 1141 C C . LYS A 1 140 ? -17.567 16.651 32.408 1.00 60.78 140 LYS A C 1
ATOM 1143 O O . LYS A 1 140 ? -18.339 16.559 33.355 1.00 60.78 140 LYS A O 1
ATOM 1148 N N . GLY A 1 141 ? -17.127 17.826 31.948 1.00 57.59 141 GLY A N 1
ATOM 1149 C CA . GLY A 1 141 ? -17.524 19.120 32.513 1.00 57.59 141 GLY A CA 1
ATOM 1150 C C . GLY A 1 141 ? -18.864 19.663 31.999 1.00 57.59 141 GLY A C 1
ATOM 1151 O O . GLY A 1 141 ? -19.461 20.516 32.647 1.00 57.59 141 GLY A O 1
ATOM 1152 N N . SER A 1 142 ? -19.363 19.175 30.857 1.00 56.56 142 SER A N 1
ATOM 1153 C CA . SER A 1 142 ? -20.533 19.747 30.169 1.00 56.56 142 SER A CA 1
ATOM 1154 C C . SER A 1 142 ? -21.827 18.937 30.337 1.00 56.56 142 SER A C 1
ATOM 1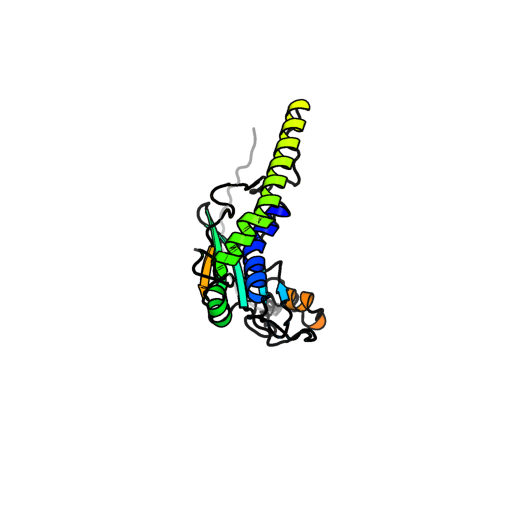156 O O . SER A 1 142 ? -22.885 19.413 29.915 1.00 56.56 142 SER A O 1
ATOM 1158 N N . GLY A 1 143 ? -21.772 17.702 30.850 1.00 49.56 143 GLY A N 1
ATOM 1159 C CA . GLY A 1 143 ? -22.931 16.792 30.918 1.00 49.56 143 GLY A CA 1
ATOM 1160 C C . GLY A 1 143 ? -23.459 16.319 29.550 1.00 49.56 143 GLY A C 1
ATOM 1161 O O . GLY A 1 143 ? -24.406 15.538 29.484 1.00 49.56 143 GLY A O 1
ATOM 1162 N N . LYS A 1 144 ? -22.844 16.766 28.449 1.00 50.28 144 LYS A N 1
ATOM 1163 C CA . LYS A 1 144 ? -23.090 16.302 27.081 1.00 50.28 144 LYS A CA 1
ATOM 1164 C C . LYS A 1 144 ? -22.046 15.235 26.751 1.00 50.28 144 LYS A C 1
ATOM 1166 O O . LYS A 1 144 ? -20.882 15.394 27.100 1.00 50.28 144 LYS A O 1
ATOM 1171 N N . GLY A 1 145 ? -22.473 14.140 26.119 1.00 53.44 145 GLY A N 1
ATOM 1172 C CA . GLY A 1 145 ? -21.594 13.017 25.772 1.00 53.44 145 GLY A CA 1
ATOM 1173 C C . GLY A 1 145 ? -20.384 13.422 24.921 1.00 53.44 145 GLY A C 1
ATOM 1174 O O . GLY A 1 145 ? -20.332 14.521 24.371 1.00 53.44 145 GLY A O 1
ATOM 1175 N N . VAL A 1 146 ? -19.410 12.517 24.802 1.00 52.59 146 VAL A N 1
ATOM 1176 C CA . VAL A 1 146 ? -18.170 12.754 24.047 1.00 52.59 146 VAL A CA 1
ATOM 1177 C C . VAL A 1 146 ? -18.500 13.042 22.581 1.00 52.59 146 VAL A C 1
ATOM 1179 O O . VAL A 1 146 ? -18.905 12.148 21.839 1.00 52.59 146 VAL A O 1
ATOM 1182 N N . SER A 1 147 ? -18.322 14.292 22.157 1.00 53.78 147 SER A N 1
ATOM 1183 C CA . SER A 1 147 ? -18.393 14.677 20.749 1.00 53.78 147 SER A CA 1
ATOM 1184 C C . SER A 1 147 ? -16.991 14.613 20.155 1.00 53.78 147 SER A C 1
ATOM 1186 O O . SER A 1 147 ? -16.292 15.618 20.065 1.00 53.78 147 SER A O 1
ATOM 1188 N N . TYR A 1 148 ? -16.577 13.414 19.760 1.00 51.81 148 TYR A N 1
ATOM 1189 C CA . TYR A 1 148 ? -15.345 13.182 19.012 1.00 51.81 148 TYR A CA 1
ATOM 1190 C C . TYR A 1 148 ? -15.708 12.827 17.561 1.00 51.81 148 TYR A C 1
ATOM 1192 O O . TYR A 1 148 ? -16.702 12.143 17.332 1.00 51.81 148 TYR A O 1
ATOM 1200 N N . LYS A 1 149 ? -14.965 13.379 16.591 1.00 51.97 149 LYS A N 1
ATOM 1201 C CA . LYS A 1 149 ? -15.291 13.454 15.149 1.00 51.97 149 LYS A CA 1
ATOM 1202 C C . LYS A 1 149 ? -16.077 12.241 14.591 1.00 51.97 149 LYS A C 1
ATOM 1204 O O . LYS A 1 149 ? -15.586 11.121 14.649 1.00 51.97 149 LYS A O 1
ATOM 1209 N N . GLY A 1 150 ? -17.217 12.506 13.932 1.00 46.66 150 GLY A N 1
ATOM 1210 C CA . GLY A 1 150 ? -17.936 11.561 13.052 1.00 46.66 150 GLY A CA 1
ATOM 1211 C C . GLY A 1 150 ? -19.263 11.002 13.597 1.00 46.66 150 GLY A C 1
ATOM 1212 O O . GLY A 1 150 ? -19.438 10.815 14.797 1.00 46.66 150 GLY A O 1
ATOM 1213 N N . ARG A 1 151 ? -20.236 10.750 12.701 1.00 41.31 151 ARG A N 1
ATOM 1214 C CA . ARG A 1 151 ? -21.513 10.062 13.011 1.00 41.31 151 ARG A CA 1
ATOM 1215 C C . ARG A 1 151 ? -21.226 8.654 13.561 1.00 41.31 151 ARG A C 1
ATOM 1217 O O . ARG A 1 151 ? -20.304 7.998 13.097 1.00 41.31 151 ARG A O 1
ATOM 1224 N N . ARG A 1 152 ? -22.053 8.170 14.501 1.00 43.91 152 ARG A N 1
ATOM 1225 C CA . ARG A 1 152 ? -21.999 6.803 15.062 1.00 43.91 152 ARG A CA 1
ATOM 1226 C C . ARG A 1 152 ? -21.979 5.748 13.941 1.00 43.91 152 ARG A C 1
ATOM 1228 O O . ARG A 1 152 ? -23.016 5.453 13.356 1.00 43.91 152 ARG A O 1
ATOM 1235 N N . HIS A 1 153 ? -20.805 5.198 13.661 1.00 46.44 153 HIS A N 1
ATOM 1236 C CA . HIS A 1 153 ? -20.568 4.035 12.805 1.00 46.44 153 HIS A CA 1
ATOM 1237 C C . HIS A 1 153 ? -20.061 2.883 13.689 1.00 46.44 153 HIS A C 1
ATOM 1239 O O . HIS A 1 153 ? -19.592 3.139 14.797 1.00 46.44 153 HIS A O 1
ATOM 1245 N N . TRP A 1 154 ? -20.121 1.625 13.239 1.00 42.44 154 TRP A N 1
ATOM 1246 C CA . TRP A 1 154 ? -19.730 0.459 14.058 1.00 42.44 154 TRP A CA 1
ATOM 1247 C C . TRP A 1 154 ? -18.252 0.467 14.507 1.00 42.44 154 TRP A C 1
ATOM 1249 O O . TRP A 1 154 ? -17.883 -0.262 15.420 1.00 42.44 154 TRP A O 1
ATOM 1259 N N . SER A 1 155 ? -17.428 1.341 13.919 1.00 42.91 155 SER A N 1
ATOM 1260 C CA . SER A 1 155 ? -16.026 1.606 14.279 1.00 42.91 155 SER A CA 1
ATOM 1261 C C . SER A 1 155 ? -15.793 2.956 14.994 1.00 42.91 155 SER A C 1
ATOM 1263 O O . SER A 1 155 ? -14.660 3.424 15.099 1.00 42.91 155 SER A O 1
ATOM 1265 N N . ALA A 1 156 ? -16.845 3.633 15.466 1.00 42.44 156 ALA A N 1
ATOM 1266 C CA . ALA A 1 156 ? -16.769 4.888 16.226 1.00 42.44 156 ALA A CA 1
ATOM 1267 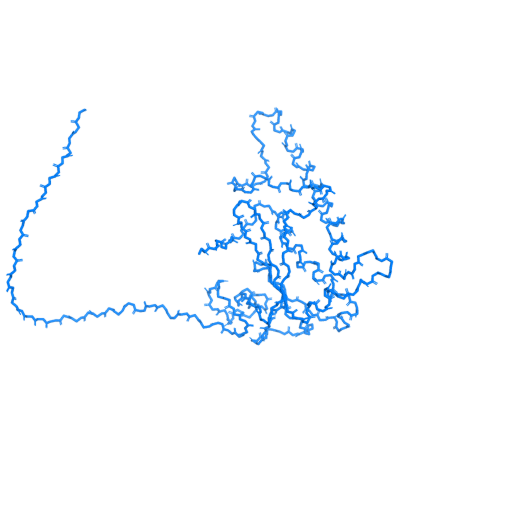C C . ALA A 1 156 ? -16.669 4.574 17.733 1.00 42.44 156 ALA A C 1
ATOM 1269 O O . ALA A 1 156 ? -17.725 4.457 18.356 1.00 42.44 156 ALA A O 1
ATOM 1270 N N . PRO A 1 157 ? -15.487 4.397 18.358 1.00 49.22 157 PRO A N 1
ATOM 1271 C CA . PRO A 1 157 ? -14.196 5.020 18.067 1.00 49.22 157 PRO A CA 1
ATOM 1272 C C . PRO A 1 157 ? -13.036 4.013 18.225 1.00 49.22 157 PRO A C 1
ATOM 1274 O O . PRO A 1 157 ? -12.533 3.807 19.330 1.00 49.22 157 PRO A O 1
ATOM 1277 N N . MET A 1 158 ? -12.572 3.377 17.151 1.00 52.62 158 MET A N 1
ATOM 1278 C CA . MET A 1 158 ? -11.326 2.603 17.233 1.00 52.62 158 MET A CA 1
ATOM 1279 C C . MET A 1 158 ? -10.121 3.554 17.238 1.00 52.62 158 MET A C 1
ATOM 1281 O O . MET A 1 158 ? -9.405 3.692 16.251 1.00 52.62 158 MET A O 1
ATOM 1285 N N . VAL A 1 159 ? -9.900 4.227 18.371 1.00 59.12 159 VAL A N 1
ATOM 1286 C CA . VAL A 1 159 ? -8.596 4.811 18.702 1.00 59.12 159 VAL A CA 1
ATOM 1287 C C . VAL A 1 159 ? -7.688 3.637 19.050 1.00 59.12 159 VAL A C 1
ATOM 1289 O O . VAL A 1 159 ? -7.590 3.218 20.204 1.00 59.12 159 VAL A O 1
ATOM 1292 N N . HIS A 1 160 ? -7.079 3.041 18.027 1.00 66.94 160 HIS A N 1
ATOM 1293 C CA . HIS A 1 160 ? -6.101 1.980 18.224 1.00 66.94 160 HIS A CA 1
ATOM 1294 C C . HIS A 1 160 ? -4.730 2.604 18.447 1.00 66.94 160 HIS A C 1
ATOM 1296 O O . HIS A 1 160 ? -4.099 3.048 17.496 1.00 66.94 160 HIS A O 1
ATOM 1302 N N . SER A 1 161 ? -4.274 2.629 19.694 1.00 67.12 161 SER A N 1
ATOM 1303 C CA . SER A 1 161 ? -2.892 2.949 20.057 1.00 67.12 161 SER A CA 1
ATOM 1304 C C . SER A 1 161 ? -2.434 1.894 21.058 1.00 67.12 161 SER A C 1
ATOM 1306 O O . SER A 1 161 ? -2.841 1.900 22.224 1.00 67.12 161 SER A O 1
ATOM 1308 N N . SER A 1 162 ? -1.623 0.947 20.586 1.00 67.06 162 SER A N 1
ATOM 1309 C CA . SER A 1 162 ? -1.095 -0.155 21.392 1.00 67.06 162 SER A CA 1
ATOM 1310 C C . SER A 1 162 ? 0.422 -0.155 21.341 1.00 67.06 162 SER A C 1
ATOM 1312 O O . SER A 1 162 ? 1.021 -0.043 20.277 1.00 67.06 162 SER A O 1
ATOM 1314 N N . TYR A 1 163 ? 1.045 -0.238 22.516 1.00 65.38 163 TYR A N 1
ATOM 1315 C CA . TYR A 1 163 ? 2.502 -0.305 22.660 1.00 65.38 163 TYR A CA 1
ATOM 1316 C C . TYR A 1 163 ? 3.085 -1.654 22.222 1.00 65.38 163 TYR A C 1
ATOM 1318 O O . TYR A 1 163 ? 4.265 -1.728 21.928 1.00 65.38 163 TYR A O 1
ATOM 1326 N N . TYR A 1 164 ? 2.265 -2.705 22.161 1.00 67.88 164 TYR A N 1
ATOM 1327 C CA . TYR A 1 164 ? 2.712 -4.063 21.831 1.00 67.88 164 TYR A CA 1
ATOM 1328 C C . TYR A 1 164 ? 2.221 -4.538 20.459 1.00 67.88 164 TYR A C 1
ATOM 1330 O O . TYR A 1 164 ? 2.775 -5.476 19.902 1.00 67.88 164 TYR A O 1
ATOM 1338 N N . ALA A 1 165 ? 1.189 -3.891 19.915 1.00 69.69 165 ALA A N 1
ATOM 1339 C CA . ALA A 1 165 ? 0.572 -4.238 18.638 1.00 69.69 165 ALA A CA 1
ATOM 1340 C C . ALA A 1 165 ? 0.195 -2.950 17.884 1.00 69.69 165 ALA A C 1
ATOM 1342 O O . ALA A 1 165 ? -0.978 -2.574 17.872 1.00 69.69 165 ALA A O 1
ATOM 1343 N N . PRO A 1 166 ? 1.164 -2.219 17.305 1.00 69.12 166 PRO A N 1
ATOM 1344 C CA . PRO A 1 166 ? 0.908 -0.929 16.650 1.00 69.12 166 PRO A CA 1
ATOM 1345 C C . PRO A 1 166 ? -0.066 -1.077 15.472 1.00 69.12 166 PRO A C 1
ATOM 1347 O O . PRO A 1 166 ? -0.862 -0.178 15.184 1.00 69.12 166 PRO A O 1
ATOM 1350 N N . PHE A 1 167 ? -0.087 -2.268 14.872 1.00 75.00 167 PHE A N 1
ATOM 1351 C CA . PHE A 1 167 ? -1.021 -2.642 13.830 1.00 75.00 167 PHE A CA 1
ATOM 1352 C C . PHE A 1 167 ? -2.169 -3.509 14.380 1.00 75.00 167 PHE A C 1
ATOM 1354 O O . PHE A 1 167 ? -1.896 -4.523 15.020 1.00 75.00 167 PHE A O 1
ATOM 1361 N N . PRO A 1 168 ? -3.444 -3.120 14.182 1.00 67.31 168 PRO A N 1
ATOM 1362 C CA . PRO A 1 168 ? -4.579 -3.768 14.844 1.00 67.31 168 PRO A CA 1
ATOM 1363 C C . PRO A 1 168 ? -5.044 -5.091 14.226 1.00 67.31 168 PRO A C 1
ATOM 1365 O O . PRO A 1 168 ? -6.043 -5.630 14.692 1.00 67.31 168 PRO A O 1
ATOM 1368 N N . PHE A 1 169 ? -4.408 -5.579 13.162 1.00 75.94 169 PHE A N 1
ATOM 1369 C CA . PHE A 1 169 ? -4.914 -6.719 12.405 1.00 75.94 169 PHE A CA 1
ATOM 1370 C C . PHE A 1 169 ? -3.801 -7.619 11.897 1.00 75.94 169 PHE A C 1
ATOM 1372 O O . PHE A 1 169 ? -2.693 -7.167 11.606 1.00 75.94 169 PHE A O 1
ATOM 1379 N N . GLU A 1 170 ? -4.129 -8.899 11.770 1.00 82.12 170 GLU A N 1
ATOM 1380 C CA . GLU A 1 170 ? -3.263 -9.873 11.125 1.00 82.12 170 GLU A CA 1
ATOM 1381 C C . GLU A 1 170 ? -3.274 -9.636 9.614 1.00 82.12 170 GLU A C 1
ATOM 1383 O O . GLU A 1 170 ? -4.332 -9.441 9.010 1.00 82.12 170 GLU A O 1
ATOM 1388 N N . LEU A 1 171 ? -2.090 -9.618 9.004 1.00 88.94 171 LEU A N 1
ATOM 1389 C CA . LEU A 1 171 ? -1.923 -9.444 7.567 1.00 88.94 171 LEU A CA 1
ATOM 1390 C C . LEU A 1 171 ? -1.318 -10.716 6.981 1.00 88.94 171 LEU A C 1
ATOM 1392 O O . LEU A 1 171 ? -0.148 -11.011 7.204 1.00 88.94 171 LEU A O 1
ATOM 1396 N N . ASN A 1 172 ? -2.111 -11.449 6.207 1.00 92.12 172 ASN A N 1
ATOM 1397 C CA . ASN A 1 172 ? -1.645 -12.608 5.461 1.00 92.12 172 ASN A CA 1
ATOM 1398 C C . ASN A 1 172 ? -1.130 -12.167 4.084 1.00 92.12 172 ASN A C 1
ATOM 1400 O O . ASN A 1 172 ? -1.902 -11.640 3.280 1.00 92.12 172 ASN A O 1
ATOM 1404 N N . ILE A 1 173 ? 0.158 -12.377 3.820 1.00 94.75 173 ILE A N 1
ATOM 1405 C CA . ILE A 1 173 ? 0.798 -12.053 2.544 1.00 94.75 173 ILE A CA 1
ATOM 1406 C C . ILE A 1 173 ? 0.812 -13.307 1.669 1.00 94.75 173 ILE A C 1
ATOM 1408 O O . ILE A 1 173 ? 1.355 -14.336 2.063 1.00 94.75 173 ILE A O 1
ATOM 1412 N N . VAL A 1 174 ? 0.214 -13.219 0.482 1.00 96.38 174 VAL A N 1
ATOM 1413 C CA . VAL A 1 174 ? 0.061 -14.342 -0.448 1.00 96.38 174 VAL A CA 1
ATOM 1414 C C . VAL A 1 174 ? 0.596 -13.954 -1.820 1.00 96.38 174 VAL A C 1
ATOM 1416 O O . VAL A 1 174 ? 0.192 -12.938 -2.386 1.00 96.38 174 VAL A O 1
ATOM 1419 N N . GLU A 1 175 ? 1.467 -14.795 -2.367 1.00 97.69 175 GLU A N 1
ATOM 1420 C CA . GLU A 1 175 ? 1.947 -14.670 -3.742 1.00 97.69 175 GLU A CA 1
ATOM 1421 C C . GLU A 1 175 ? 0.896 -15.200 -4.734 1.00 97.69 175 GLU A C 1
ATOM 1423 O O . GLU A 1 175 ? 0.330 -16.278 -4.529 1.00 97.69 175 GLU A O 1
ATOM 1428 N N . VAL A 1 176 ? 0.607 -14.436 -5.790 1.00 97.38 176 VAL A N 1
ATOM 1429 C CA . VAL A 1 176 ? -0.345 -14.790 -6.856 1.00 97.38 176 VAL A CA 1
ATOM 1430 C C . VAL A 1 176 ? 0.185 -14.365 -8.228 1.00 97.38 176 VAL A C 1
ATOM 1432 O O . VAL A 1 176 ? 0.861 -13.347 -8.348 1.00 97.38 176 VAL A O 1
ATOM 1435 N N . ASP A 1 177 ? -0.175 -15.098 -9.284 1.00 96.19 177 ASP A N 1
ATOM 1436 C CA . ASP A 1 177 ? 0.308 -14.809 -10.648 1.00 96.19 177 ASP A CA 1
ATOM 1437 C C . ASP A 1 177 ? -0.272 -13.507 -11.228 1.00 96.19 177 ASP A C 1
ATOM 1439 O O . ASP A 1 177 ? 0.395 -12.756 -11.948 1.00 96.19 177 ASP A O 1
ATOM 1443 N N . HIS A 1 178 ? -1.541 -13.233 -10.912 1.00 94.94 178 HIS A N 1
ATOM 1444 C CA . HIS A 1 178 ? -2.280 -12.085 -11.422 1.00 94.94 178 HIS A CA 1
ATOM 1445 C C . HIS A 1 178 ? -3.155 -11.472 -10.331 1.00 94.94 178 HIS A C 1
ATOM 1447 O O . HIS A 1 178 ? -3.885 -12.171 -9.631 1.00 94.94 178 HIS A O 1
ATOM 1453 N N . ILE A 1 179 ? -3.126 -10.142 -10.243 1.00 96.94 179 ILE A N 1
ATOM 1454 C CA . ILE A 1 179 ? -3.895 -9.361 -9.274 1.00 96.94 179 ILE A CA 1
ATOM 1455 C C . ILE A 1 179 ? -4.924 -8.531 -10.028 1.00 96.94 179 ILE A C 1
ATOM 1457 O O . ILE A 1 179 ? -4.585 -7.783 -10.946 1.00 96.94 179 ILE A O 1
ATOM 1461 N N . ALA A 1 180 ? -6.188 -8.653 -9.631 1.00 95.25 180 ALA A N 1
ATOM 1462 C CA . ALA A 1 180 ? -7.252 -7.850 -10.209 1.00 95.25 180 ALA A CA 1
ATOM 1463 C C . ALA A 1 180 ? -7.201 -6.422 -9.646 1.00 95.25 180 ALA A C 1
ATOM 1465 O O . ALA A 1 180 ? -7.060 -6.243 -8.435 1.00 95.25 180 ALA A O 1
ATOM 1466 N N . PHE A 1 181 ? -7.406 -5.406 -10.481 1.00 95.44 181 PHE A N 1
ATOM 1467 C CA . PHE A 1 181 ? -7.453 -3.997 -10.078 1.00 95.44 181 PHE A CA 1
ATOM 1468 C C . PHE A 1 181 ? -8.694 -3.289 -10.625 1.00 95.44 181 PHE A C 1
ATOM 1470 O O . PHE A 1 181 ? -9.277 -3.732 -11.613 1.00 95.44 181 PHE A O 1
ATOM 1477 N N . SER A 1 182 ? -9.114 -2.196 -9.976 1.00 95.19 182 SER A N 1
ATOM 1478 C CA . SER A 1 182 ? -10.249 -1.388 -10.444 1.00 95.19 182 SER A CA 1
ATOM 1479 C C . SER A 1 182 ? -9.856 -0.603 -11.694 1.00 95.19 182 SER A C 1
ATOM 1481 O O . SER A 1 182 ? -8.991 0.278 -11.639 1.00 95.19 182 SER A O 1
ATOM 1483 N N . TRP A 1 183 ? -10.506 -0.912 -12.818 1.00 95.12 183 TRP A N 1
ATOM 1484 C CA . TRP A 1 183 ? -10.215 -0.267 -14.097 1.00 95.12 183 TRP A CA 1
ATOM 1485 C C . TRP A 1 183 ? -10.550 1.225 -14.078 1.00 95.12 183 TRP A C 1
ATOM 1487 O O . TRP A 1 183 ? -9.741 2.058 -14.487 1.00 95.12 183 TRP A O 1
ATOM 1497 N N . ASP A 1 184 ? -11.722 1.577 -13.552 1.00 94.12 184 ASP A N 1
ATOM 1498 C CA . ASP A 1 184 ? -12.183 2.964 -13.524 1.00 94.12 184 ASP A CA 1
ATOM 1499 C C . ASP A 1 184 ? -11.351 3.834 -12.577 1.00 94.12 184 ASP A C 1
ATOM 1501 O O . ASP A 1 184 ? -11.079 5.003 -12.878 1.00 94.12 184 ASP A O 1
ATOM 1505 N N . GLU A 1 185 ? -10.883 3.273 -11.457 1.00 94.75 185 GLU A N 1
ATOM 1506 C CA . GLU A 1 185 ? -9.948 3.982 -10.585 1.00 94.75 185 GLU A CA 1
ATOM 1507 C C . GLU A 1 185 ? -8.609 4.219 -11.291 1.00 94.75 185 GLU A C 1
ATOM 1509 O O . GLU A 1 185 ? -8.099 5.342 -11.255 1.00 94.75 185 GLU A O 1
ATOM 1514 N N . TYR A 1 186 ? -8.073 3.207 -11.984 1.00 95.19 186 TYR A N 1
ATOM 1515 C CA . TYR A 1 186 ? -6.841 3.331 -12.765 1.00 95.19 186 TYR A CA 1
ATOM 1516 C C . TYR A 1 186 ? -6.956 4.392 -13.868 1.00 95.19 186 TYR A C 1
ATOM 1518 O O . TYR A 1 186 ? -6.114 5.291 -13.949 1.00 95.19 186 TYR A O 1
ATOM 1526 N N . CYS A 1 187 ? -8.032 4.358 -14.657 1.00 94.50 187 CYS A N 1
ATOM 1527 C CA . CYS A 1 187 ? -8.299 5.343 -15.706 1.00 94.50 187 CYS A CA 1
ATOM 1528 C C . CYS A 1 187 ? -8.395 6.760 -15.137 1.00 94.50 187 CYS A C 1
ATOM 1530 O O . CYS A 1 187 ? -7.752 7.681 -15.643 1.00 94.50 187 CYS A O 1
ATOM 1532 N N . THR A 1 188 ? -9.137 6.934 -14.038 1.00 93.81 188 THR A N 1
ATOM 1533 C CA . THR A 1 188 ? -9.255 8.226 -13.346 1.00 93.81 188 THR A CA 1
ATOM 1534 C C . THR A 1 188 ? -7.893 8.714 -12.856 1.00 93.81 188 THR A C 1
ATOM 1536 O O . THR A 1 188 ? -7.562 9.889 -13.008 1.00 93.81 188 THR A O 1
ATOM 1539 N N . LYS A 1 189 ? -7.076 7.815 -12.295 1.00 93.19 189 LYS A N 1
ATOM 1540 C CA . LYS A 1 189 ? -5.745 8.144 -11.774 1.00 93.19 189 LYS A CA 1
ATOM 1541 C C . LYS A 1 189 ? -4.769 8.561 -12.876 1.00 93.19 189 LYS A C 1
ATOM 1543 O O . LYS A 1 189 ? -3.921 9.414 -12.625 1.00 93.19 189 LYS A O 1
ATOM 1548 N N . CYS A 1 190 ? -4.912 7.994 -14.073 1.00 92.94 190 CYS A N 1
ATOM 1549 C CA . CYS A 1 190 ? -4.112 8.333 -15.251 1.00 92.94 190 CYS A CA 1
ATOM 1550 C C . CYS A 1 190 ? -4.692 9.489 -16.085 1.00 92.94 190 CYS A C 1
ATOM 1552 O O . CYS A 1 190 ? -4.071 9.890 -17.062 1.00 92.94 190 CYS A O 1
ATOM 1554 N N . GLY A 1 191 ? -5.873 10.014 -15.740 1.00 92.50 191 GLY A N 1
ATOM 1555 C CA . GLY A 1 191 ? -6.557 11.046 -16.528 1.00 92.50 191 GLY A CA 1
ATOM 1556 C C . GLY A 1 191 ? -7.184 10.548 -17.839 1.00 92.50 191 GLY A C 1
ATOM 1557 O O . GLY A 1 191 ? -7.618 11.362 -18.649 1.00 92.50 191 GLY A O 1
ATOM 1558 N N . ALA A 1 192 ? -7.273 9.232 -18.051 1.00 92.75 192 ALA A N 1
ATOM 1559 C CA . ALA A 1 192 ? -7.828 8.610 -19.253 1.00 92.75 192 ALA A CA 1
ATOM 1560 C C . ALA A 1 192 ? -9.351 8.409 -19.137 1.00 92.75 192 ALA A C 1
ATOM 1562 O O . ALA A 1 192 ? -9.857 7.287 -19.174 1.00 92.75 192 ALA A O 1
ATOM 1563 N N . THR A 1 193 ? -10.106 9.495 -18.959 1.00 91.00 193 THR A N 1
ATOM 1564 C CA . THR A 1 193 ? -11.563 9.443 -18.717 1.00 91.00 193 THR A CA 1
ATOM 1565 C C . THR A 1 193 ? -12.355 8.826 -19.871 1.00 91.00 193 THR A C 1
ATOM 1567 O O . THR A 1 193 ? -13.400 8.222 -19.646 1.00 91.00 193 THR A O 1
ATOM 1570 N N . GLN A 1 194 ? -11.838 8.895 -21.097 1.00 92.81 194 GLN A N 1
ATOM 1571 C CA . GLN A 1 194 ? -12.405 8.244 -22.279 1.00 92.81 194 GLN A CA 1
ATOM 1572 C C . GLN A 1 194 ? -12.390 6.706 -22.207 1.00 92.81 194 GLN A C 1
ATOM 1574 O O . GLN A 1 194 ? -13.105 6.051 -22.962 1.00 92.81 194 GLN A O 1
ATOM 1579 N N . GLN A 1 195 ? -11.580 6.123 -21.316 1.00 93.00 195 GLN A N 1
ATOM 1580 C CA . GLN A 1 195 ? -11.442 4.673 -21.163 1.00 93.00 195 GLN A CA 1
ATOM 1581 C C . GLN A 1 195 ? -12.338 4.080 -20.073 1.00 93.00 195 GLN A C 1
ATOM 1583 O O . GLN A 1 195 ? -12.406 2.854 -19.957 1.00 93.00 195 GLN A O 1
ATOM 1588 N N . LEU A 1 196 ? -13.055 4.920 -19.320 1.00 92.75 196 LEU A N 1
ATOM 1589 C CA . LEU A 1 196 ? -13.963 4.482 -18.262 1.00 92.75 196 LEU A CA 1
ATOM 1590 C C . LEU A 1 196 ? -15.035 3.522 -18.799 1.00 92.75 196 LEU A C 1
ATOM 1592 O O . LEU A 1 196 ? -15.493 3.645 -19.940 1.00 92.75 196 LEU A O 1
ATOM 1596 N N . VAL A 1 197 ? -15.428 2.566 -17.960 1.00 92.56 197 VAL A N 1
ATOM 1597 C CA . VAL A 1 197 ? -16.565 1.665 -18.205 1.00 92.56 197 VAL A CA 1
ATOM 1598 C C . VAL A 1 197 ? -17.812 2.084 -17.429 1.00 92.56 197 VAL A C 1
ATOM 1600 O O . VAL A 1 197 ? -18.915 1.710 -17.814 1.00 92.56 197 VAL A O 1
ATOM 1603 N N . GLY A 1 198 ? -17.664 2.911 -16.390 1.00 88.56 198 GLY A N 1
ATOM 1604 C CA . GLY A 1 198 ? -18.781 3.441 -15.607 1.00 88.56 198 GLY A CA 1
ATOM 1605 C C . GLY A 1 198 ? -19.221 2.535 -14.455 1.00 88.56 198 GLY A C 1
ATOM 1606 O O . GLY A 1 198 ? -20.288 2.764 -13.887 1.00 88.56 198 GLY A O 1
ATOM 1607 N N . ASP A 1 199 ? -18.406 1.545 -14.090 1.00 86.06 199 ASP A N 1
ATOM 1608 C CA . ASP A 1 199 ? -18.622 0.665 -12.944 1.00 86.06 199 ASP A CA 1
ATOM 1609 C C . ASP A 1 199 ? -17.356 0.625 -12.063 1.00 86.06 199 ASP A C 1
ATOM 1611 O O . ASP A 1 199 ? -16.369 -0.032 -12.408 1.00 86.06 199 ASP A O 1
ATOM 1615 N N . PRO A 1 200 ? -17.371 1.279 -10.884 1.00 76.69 200 PRO A N 1
ATOM 1616 C CA . PRO A 1 200 ? -16.251 1.258 -9.943 1.00 76.69 200 PRO A CA 1
ATOM 1617 C C . PRO A 1 200 ? -15.869 -0.144 -9.442 1.00 76.69 200 PRO A C 1
ATOM 1619 O O . PRO A 1 200 ? -14.739 -0.334 -8.979 1.00 76.69 200 PRO A O 1
ATOM 1622 N N . ALA A 1 201 ? -16.795 -1.110 -9.501 1.00 83.06 201 ALA A N 1
ATOM 1623 C CA . ALA A 1 201 ? -16.563 -2.493 -9.098 1.00 83.06 201 ALA A CA 1
ATOM 1624 C C . ALA A 1 201 ? -15.943 -3.349 -10.214 1.00 83.06 201 ALA A C 1
ATOM 1626 O O . ALA A 1 201 ? -15.435 -4.436 -9.918 1.00 83.06 201 ALA A O 1
ATOM 1627 N N . ALA A 1 202 ? -15.928 -2.865 -11.461 1.00 86.88 202 ALA A N 1
ATOM 1628 C CA . ALA A 1 202 ? -15.344 -3.570 -12.591 1.00 86.88 202 ALA A CA 1
ATOM 1629 C C . ALA A 1 202 ? -13.830 -3.723 -12.402 1.00 86.88 202 ALA A C 1
ATOM 1631 O O . ALA A 1 202 ? -13.033 -2.799 -12.603 1.00 86.88 202 ALA A O 1
ATOM 1632 N N . CYS A 1 203 ? -13.442 -4.923 -11.977 1.00 91.56 203 CYS A N 1
ATOM 1633 C CA . CYS A 1 203 ? -12.054 -5.306 -11.815 1.00 91.56 203 CYS A CA 1
ATOM 1634 C C . CYS A 1 203 ? -11.572 -6.081 -13.041 1.00 91.56 203 CYS A C 1
ATOM 1636 O O . CYS A 1 203 ? -12.316 -6.857 -13.636 1.00 91.56 203 CYS A O 1
ATOM 1638 N N . THR A 1 204 ? -10.30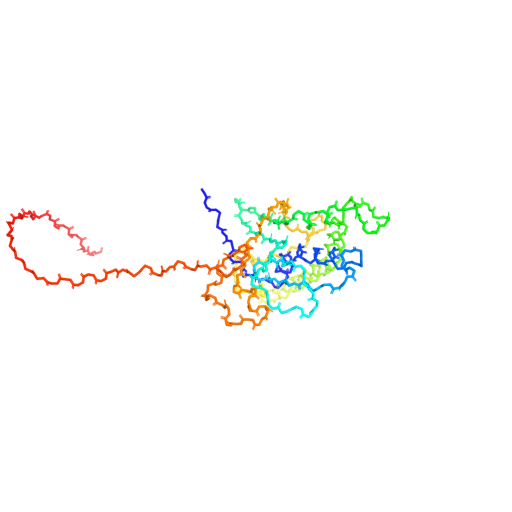5 -5.898 -13.380 1.00 94.38 204 THR A N 1
ATOM 1639 C CA . THR A 1 204 ? -9.634 -6.598 -14.475 1.00 94.38 204 THR A CA 1
ATOM 1640 C C . THR A 1 204 ? -8.238 -7.015 -14.038 1.00 94.38 204 THR A C 1
ATOM 1642 O O . THR A 1 204 ? -7.660 -6.401 -13.142 1.00 94.38 204 THR A O 1
ATOM 1645 N N . TYR A 1 205 ? -7.700 -8.065 -14.649 1.00 93.56 205 TYR A N 1
ATOM 1646 C CA . TYR A 1 205 ? -6.296 -8.446 -14.481 1.00 93.56 205 TYR A CA 1
ATOM 1647 C C . TYR A 1 205 ? -5.387 -7.713 -15.474 1.00 93.56 205 TYR A C 1
ATOM 1649 O O . TYR A 1 205 ? -4.205 -7.521 -15.197 1.00 93.56 205 TYR A O 1
ATOM 1657 N N . GLN A 1 206 ? -5.944 -7.320 -16.623 1.00 91.25 206 GLN A N 1
ATOM 1658 C CA . GLN A 1 206 ? -5.267 -6.630 -17.714 1.00 91.25 206 GLN A CA 1
ATOM 1659 C C . GLN A 1 206 ? -6.315 -6.156 -18.728 1.00 91.25 206 GLN A C 1
ATOM 1661 O O . GLN A 1 206 ? -7.249 -6.899 -19.031 1.00 91.25 206 GLN A O 1
ATOM 1666 N N . GLY A 1 207 ? -6.153 -4.963 -19.301 1.00 90.50 207 GLY A N 1
ATOM 1667 C CA . GLY A 1 207 ? -7.064 -4.480 -20.339 1.00 90.50 207 GLY A CA 1
ATOM 1668 C C . GLY A 1 207 ? -8.436 -4.058 -19.821 1.00 90.50 207 GLY A C 1
ATOM 1669 O O . GLY A 1 207 ? -8.834 -4.343 -18.688 1.00 90.50 207 GLY A O 1
ATOM 1670 N N . LYS A 1 208 ? -9.176 -3.365 -20.688 1.00 91.19 208 LYS A N 1
ATOM 1671 C CA . LYS A 1 208 ? -10.512 -2.853 -20.384 1.00 91.19 208 LYS A CA 1
ATOM 1672 C C . LYS A 1 208 ? -11.477 -4.009 -20.079 1.00 91.19 208 LYS A C 1
ATOM 1674 O O . LYS A 1 208 ? -11.608 -4.903 -20.917 1.00 91.19 208 LYS A O 1
ATOM 1679 N N . PRO A 1 209 ? -12.169 -4.012 -18.923 1.00 90.31 209 PRO A N 1
ATOM 1680 C CA . PRO A 1 209 ? -13.118 -5.065 -18.597 1.00 90.31 209 PRO A CA 1
ATOM 1681 C C . PRO A 1 209 ? -14.339 -4.993 -19.518 1.00 90.31 209 PRO A C 1
ATOM 1683 O O . PRO A 1 209 ? -14.839 -3.912 -19.835 1.00 90.31 209 PRO A O 1
ATOM 1686 N N . VAL A 1 210 ? -14.840 -6.160 -19.920 1.00 85.31 210 VAL A N 1
ATOM 1687 C CA . VAL A 1 210 ? -16.115 -6.285 -20.633 1.00 85.31 210 VAL A CA 1
ATOM 1688 C C . VAL A 1 210 ? -17.222 -6.370 -19.588 1.00 85.31 210 VAL A C 1
ATOM 1690 O O . VAL A 1 210 ? -17.249 -7.307 -18.790 1.00 85.31 210 VAL A O 1
ATOM 1693 N N . LEU A 1 211 ? -18.114 -5.379 -19.566 1.00 79.00 211 LEU A N 1
ATOM 1694 C CA . LEU A 1 211 ? -19.283 -5.411 -18.691 1.00 79.00 211 LEU A CA 1
ATOM 1695 C C . LEU A 1 211 ? -20.332 -6.378 -19.261 1.00 79.00 211 LEU A C 1
ATOM 1697 O O . LEU A 1 211 ? -20.499 -6.419 -20.483 1.00 79.00 211 LEU A O 1
ATOM 1701 N N . PRO A 1 212 ? -21.047 -7.142 -18.415 1.00 74.81 212 PRO A N 1
ATOM 1702 C CA . PRO A 1 212 ? -22.200 -7.902 -18.878 1.00 74.81 212 PRO A CA 1
ATOM 1703 C C . PRO A 1 212 ? -23.225 -6.931 -19.471 1.00 74.81 212 PRO A C 1
ATOM 1705 O O . PRO A 1 212 ? -23.525 -5.898 -18.866 1.00 74.81 212 PRO A O 1
ATOM 1708 N N . GLU A 1 213 ? -23.738 -7.244 -20.664 1.00 72.31 213 GLU A N 1
ATOM 1709 C CA . GLU A 1 213 ? -24.827 -6.464 -21.246 1.00 72.31 213 GLU A CA 1
ATOM 1710 C C . GLU A 1 213 ? -26.013 -6.470 -20.270 1.00 72.31 213 GLU A C 1
ATOM 1712 O O . GLU A 1 213 ? -26.291 -7.507 -19.657 1.00 72.31 213 GLU A O 1
ATOM 1717 N N . PRO A 1 214 ? -26.697 -5.330 -20.064 1.00 61.03 214 PRO A N 1
ATOM 1718 C CA . PRO A 1 214 ? -27.918 -5.335 -19.279 1.00 61.03 214 PRO A CA 1
ATOM 1719 C C . PRO A 1 214 ? -28.875 -6.319 -19.946 1.00 61.03 214 PRO A C 1
ATOM 1721 O O . PRO A 1 214 ? -29.117 -6.187 -21.145 1.00 61.03 214 PRO A O 1
ATOM 1724 N N . ASP A 1 215 ? -29.394 -7.294 -19.189 1.00 50.34 215 ASP A N 1
ATOM 1725 C CA . ASP A 1 215 ? -30.441 -8.197 -19.665 1.00 50.34 215 ASP A CA 1
ATOM 1726 C C . ASP A 1 215 ? -31.559 -7.332 -20.247 1.00 50.34 215 ASP A C 1
ATOM 1728 O O . ASP A 1 215 ? -32.363 -6.734 -19.522 1.00 50.34 215 ASP A O 1
ATOM 1732 N N . VAL A 1 216 ? -31.596 -7.225 -21.575 1.00 47.44 216 VAL A N 1
ATOM 1733 C CA . VAL A 1 216 ? -32.739 -6.677 -22.278 1.00 47.44 216 VAL A CA 1
ATOM 1734 C C . VAL A 1 216 ? -33.807 -7.730 -22.064 1.00 47.44 216 VAL A C 1
ATOM 1736 O O . VAL A 1 216 ? -33.878 -8.717 -22.793 1.00 47.44 216 VAL A O 1
ATOM 1739 N N . ALA A 1 217 ? -34.587 -7.570 -20.993 1.00 43.78 217 ALA A N 1
ATOM 1740 C CA . ALA A 1 217 ? -35.828 -8.292 -20.815 1.00 43.78 217 ALA A CA 1
ATOM 1741 C C . ALA A 1 217 ? -36.611 -8.070 -22.107 1.00 43.78 217 ALA A C 1
ATOM 1743 O O . ALA A 1 217 ? -37.103 -6.970 -22.363 1.00 43.78 217 ALA A O 1
ATOM 1744 N N . MET A 1 218 ? -36.612 -9.092 -22.961 1.00 42.94 218 MET A N 1
ATOM 1745 C CA . MET A 1 218 ? -37.302 -9.089 -24.235 1.00 42.94 218 MET A CA 1
ATOM 1746 C C . MET A 1 218 ? -38.769 -8.807 -23.938 1.00 42.94 218 MET A C 1
ATOM 1748 O O . MET A 1 218 ? -39.516 -9.692 -23.516 1.00 42.94 218 MET A O 1
ATOM 1752 N N . ALA A 1 219 ? -39.167 -7.554 -24.145 1.00 42.12 219 ALA A N 1
ATOM 1753 C CA . ALA A 1 219 ? -40.546 -7.178 -24.350 1.00 42.12 219 ALA A CA 1
ATOM 1754 C C . ALA A 1 219 ? -40.995 -7.885 -25.634 1.00 42.12 219 ALA A C 1
ATOM 1756 O O . ALA A 1 219 ? -40.866 -7.359 -26.735 1.00 42.12 219 ALA A O 1
ATOM 1757 N N . SER A 1 220 ? -41.453 -9.126 -25.490 1.00 38.94 220 SER A N 1
ATOM 1758 C CA . SER A 1 220 ? -42.250 -9.792 -26.514 1.00 38.94 220 SER A CA 1
ATOM 1759 C C . SER A 1 220 ? -43.685 -9.325 -26.325 1.00 38.94 220 SER A C 1
ATOM 1761 O O . SER A 1 220 ? -44.502 -9.955 -25.659 1.00 38.94 220 SER A O 1
ATOM 1763 N N . ASP A 1 221 ? -43.955 -8.148 -26.879 1.00 35.28 221 ASP A N 1
ATOM 1764 C CA . ASP A 1 221 ? -45.306 -7.684 -27.150 1.00 35.28 221 ASP A CA 1
ATOM 1765 C C . ASP A 1 221 ? -45.748 -8.333 -28.472 1.00 35.28 221 ASP A C 1
ATOM 1767 O O . ASP A 1 221 ? -45.597 -7.768 -29.552 1.00 35.28 221 ASP A O 1
ATOM 1771 N N . GLU A 1 222 ? -46.226 -9.577 -28.400 1.00 34.31 222 GLU A N 1
ATOM 1772 C CA . GLU A 1 222 ? -46.975 -10.200 -29.494 1.00 34.31 222 GLU A CA 1
ATOM 1773 C C . GLU A 1 222 ? -48.424 -10.403 -29.054 1.00 34.31 222 GLU A C 1
ATOM 1775 O O . GLU A 1 222 ? -48.805 -11.359 -28.377 1.00 34.31 222 GLU A O 1
ATOM 1780 N N . THR A 1 223 ? -49.260 -9.459 -29.476 1.00 31.75 223 THR A N 1
ATOM 1781 C CA . THR A 1 223 ? -50.709 -9.624 -29.511 1.00 31.75 223 THR A CA 1
ATOM 1782 C C . THR A 1 223 ? -51.063 -10.421 -30.774 1.00 31.75 223 THR A C 1
ATOM 1784 O O . THR A 1 223 ? -50.684 -9.983 -31.860 1.00 31.75 223 THR A O 1
ATOM 1787 N N . THR A 1 224 ? -51.832 -11.523 -30.671 1.00 29.53 224 THR A N 1
ATOM 1788 C CA . THR A 1 224 ? -53.105 -11.770 -31.420 1.00 29.53 224 THR A CA 1
ATOM 1789 C C . THR A 1 224 ? -53.511 -13.267 -31.530 1.00 29.53 224 THR A C 1
ATOM 1791 O O . THR A 1 224 ? -53.044 -14.016 -32.379 1.00 29.53 224 THR A O 1
ATOM 1794 N N . THR A 1 225 ? -54.516 -13.615 -30.704 1.00 27.06 225 THR A N 1
ATOM 1795 C CA . THR A 1 225 ? -55.720 -14.476 -30.914 1.00 27.06 225 THR A CA 1
ATOM 1796 C C . THR A 1 225 ? -55.736 -16.022 -30.842 1.00 27.06 225 THR A C 1
ATOM 1798 O O . THR A 1 225 ? -55.230 -16.719 -31.709 1.00 27.06 225 THR A O 1
ATOM 1801 N N . CYS A 1 226 ? -56.600 -16.486 -29.913 1.00 23.25 226 CYS A N 1
ATOM 1802 C CA . CYS A 1 226 ? -57.842 -17.283 -30.099 1.00 23.25 226 CYS A CA 1
ATOM 1803 C C . CYS A 1 226 ? -57.960 -18.728 -29.549 1.00 23.25 226 CYS A C 1
ATOM 1805 O O . CYS A 1 226 ? -57.502 -19.681 -30.161 1.00 23.25 226 CYS A O 1
ATOM 1807 N N . SER A 1 227 ? -58.828 -18.839 -28.519 1.00 26.94 227 SER A N 1
ATOM 1808 C CA . SER A 1 227 ? -59.721 -19.957 -28.105 1.00 26.94 227 SER A CA 1
ATOM 1809 C C . SER A 1 227 ? -59.068 -21.276 -27.653 1.00 26.94 227 SER A C 1
ATOM 1811 O O . SER A 1 227 ? -58.124 -21.736 -28.267 1.00 26.94 227 SER A O 1
ATOM 1813 N N . SER A 1 228 ? -59.486 -21.974 -26.593 1.00 29.31 228 SER A N 1
ATOM 1814 C CA . SER A 1 228 ? -60.806 -22.185 -25.974 1.00 29.31 228 SER A CA 1
ATOM 1815 C C . SER A 1 228 ? -60.635 -22.615 -24.497 1.00 29.31 228 SER A C 1
ATOM 1817 O O . SER A 1 228 ? -59.725 -23.384 -24.204 1.00 29.31 228 SER A O 1
ATOM 1819 N N . GLY A 1 229 ? -61.485 -22.138 -23.571 1.00 25.70 229 GLY A N 1
ATOM 1820 C CA . GLY A 1 229 ? -61.421 -22.459 -22.122 1.00 25.70 229 GLY A CA 1
ATOM 1821 C C . GLY A 1 229 ? -61.962 -23.853 -21.751 1.00 25.70 229 GLY A C 1
ATOM 1822 O O . GLY A 1 229 ? -61.965 -24.735 -22.602 1.00 25.70 229 GLY A O 1
ATOM 1823 N N . PRO A 1 230 ? -62.567 -24.062 -20.561 1.00 38.69 230 PRO A N 1
ATOM 1824 C CA . PRO A 1 230 ? -62.341 -23.449 -19.244 1.00 38.69 230 PRO A CA 1
ATOM 1825 C C . PRO A 1 230 ? -62.149 -24.521 -18.138 1.00 38.69 230 PRO A C 1
ATOM 1827 O O . PRO A 1 230 ? -62.748 -25.586 -18.225 1.00 38.69 230 PRO A O 1
ATOM 1830 N N . GLN A 1 231 ? -61.478 -24.226 -17.016 1.00 29.48 231 GLN A N 1
ATOM 1831 C CA . GLN A 1 231 ? -61.836 -24.869 -15.736 1.00 29.48 231 GLN A CA 1
ATOM 1832 C C . GLN A 1 231 ? -61.748 -23.882 -14.566 1.00 29.48 231 GLN A C 1
ATOM 1834 O O . GLN A 1 231 ? -60.683 -23.424 -14.164 1.00 29.48 231 GLN A O 1
ATOM 1839 N N . ARG A 1 232 ? -62.935 -23.559 -14.040 1.00 26.41 232 ARG A N 1
ATOM 1840 C CA . ARG A 1 232 ? -63.175 -23.022 -12.697 1.00 26.41 232 ARG A CA 1
ATOM 1841 C C . ARG A 1 232 ? -62.669 -24.019 -11.654 1.00 26.41 232 ARG A C 1
ATOM 1843 O O . ARG A 1 232 ? -63.022 -25.183 -11.772 1.00 26.41 232 ARG A O 1
ATOM 1850 N N . PHE A 1 233 ? -62.072 -23.528 -10.571 1.00 26.69 233 PHE A N 1
ATOM 1851 C CA . PHE A 1 233 ? -62.569 -23.798 -9.216 1.00 26.69 233 PHE A CA 1
ATOM 1852 C C . PHE A 1 233 ? -62.316 -22.574 -8.324 1.00 26.69 233 PHE A C 1
ATOM 1854 O O . PHE A 1 233 ? -61.264 -21.946 -8.372 1.00 26.69 233 PHE A O 1
ATOM 1861 N N . VAL A 1 234 ? -63.362 -22.209 -7.585 1.00 28.45 234 VAL A N 1
ATOM 1862 C CA . VAL A 1 234 ? -63.463 -21.097 -6.631 1.00 28.45 234 VAL A CA 1
ATOM 1863 C C . VAL A 1 234 ? -63.342 -21.668 -5.212 1.00 28.45 234 VAL A C 1
ATOM 1865 O O . VAL A 1 234 ? -63.643 -22.844 -5.016 1.00 28.45 234 VAL A O 1
ATOM 1868 N N . PHE A 1 235 ? -63.032 -20.773 -4.265 1.00 25.53 235 PHE A N 1
ATOM 1869 C CA . PHE A 1 235 ? -63.151 -20.818 -2.794 1.00 25.53 235 PHE A CA 1
ATOM 1870 C C . PHE A 1 235 ? -61.822 -21.016 -2.038 1.00 25.53 235 PHE A C 1
ATOM 1872 O O . PHE A 1 235 ? -61.066 -21.925 -2.341 1.00 25.53 235 PHE A O 1
ATOM 1879 N N . GLY A 1 236 ? -61.478 -20.201 -1.034 1.00 27.16 236 GLY A N 1
ATOM 1880 C CA . GLY A 1 236 ? -62.262 -19.157 -0.374 1.00 27.16 236 GLY A CA 1
ATOM 1881 C C . GLY A 1 236 ? -61.419 -18.244 0.520 1.00 27.16 236 GLY A C 1
ATOM 1882 O O . GLY A 1 236 ? -60.387 -18.636 1.057 1.00 27.16 236 GLY A O 1
ATOM 1883 N N . PHE A 1 237 ? -61.908 -17.012 0.636 1.00 28.50 237 PHE A N 1
ATOM 1884 C CA . PHE A 1 237 ? -61.549 -16.011 1.634 1.00 28.50 237 PHE A CA 1
ATOM 1885 C C . PHE A 1 237 ? -61.934 -16.475 3.043 1.00 28.50 237 PHE A C 1
ATOM 1887 O O . PHE A 1 237 ? -62.991 -17.078 3.222 1.00 28.50 237 PHE A O 1
ATOM 1894 N N . LEU A 1 238 ? -61.158 -16.044 4.037 1.00 31.31 238 LEU A N 1
ATOM 1895 C CA . LEU A 1 238 ? -61.696 -15.588 5.317 1.00 31.31 238 LEU A CA 1
ATOM 1896 C C . LEU A 1 238 ? -60.777 -14.492 5.866 1.00 31.31 238 LEU A C 1
ATOM 1898 O O . LEU A 1 238 ? -59.745 -14.756 6.477 1.00 31.31 238 LEU A O 1
ATOM 1902 N N . ASP A 1 239 ? -61.189 -13.252 5.606 1.00 32.97 239 ASP A N 1
ATOM 1903 C CA . ASP A 1 239 ? -60.882 -12.098 6.444 1.00 32.97 239 ASP A CA 1
ATOM 1904 C C . ASP A 1 239 ? -61.366 -12.367 7.869 1.00 32.97 239 ASP A C 1
ATOM 1906 O O . ASP A 1 239 ? -62.467 -12.885 8.046 1.00 32.97 239 ASP A O 1
ATOM 1910 N N . HIS A 1 240 ? -60.613 -11.921 8.872 1.00 32.62 240 HIS A N 1
ATOM 1911 C CA . HIS A 1 240 ? -61.194 -11.363 10.092 1.00 32.62 240 HIS A CA 1
ATOM 1912 C C . HIS A 1 240 ? -60.356 -10.162 10.520 1.00 32.62 240 HIS A C 1
ATOM 1914 O O . HIS A 1 240 ? -59.272 -10.283 11.082 1.00 32.62 240 HIS A O 1
ATOM 1920 N N . ASN A 1 241 ? -60.911 -8.990 10.241 1.00 35.34 241 ASN A N 1
ATOM 1921 C CA . ASN A 1 241 ? -60.562 -7.730 10.860 1.00 35.34 241 ASN A CA 1
ATOM 1922 C C . ASN A 1 241 ? -61.766 -7.365 11.738 1.00 35.34 241 ASN A C 1
ATOM 1924 O O . ASN A 1 241 ? -62.868 -7.280 11.202 1.00 35.34 241 ASN A O 1
ATOM 1928 N N . SER A 1 242 ? -61.598 -7.164 13.046 1.00 32.84 242 SER A N 1
ATOM 1929 C CA . SER A 1 242 ? -62.343 -6.117 13.759 1.00 32.84 242 SER A CA 1
ATOM 1930 C C . SER A 1 242 ? -61.817 -5.903 15.175 1.00 32.84 242 SER A C 1
ATOM 1932 O O . SER A 1 242 ? -61.629 -6.833 15.954 1.00 32.84 242 SER A O 1
ATOM 1934 N N . ALA A 1 243 ? -61.653 -4.623 15.480 1.00 36.38 243 ALA A N 1
ATOM 1935 C CA . ALA A 1 243 ? -61.310 -4.038 16.759 1.00 36.38 243 ALA A CA 1
ATOM 1936 C C . ALA A 1 243 ? -62.344 -4.301 17.869 1.00 36.38 243 ALA A C 1
ATOM 1938 O O . ALA A 1 243 ? -63.552 -4.310 17.611 1.00 36.38 243 ALA A O 1
ATOM 1939 N N . ARG A 1 244 ? -61.848 -4.363 19.108 1.00 34.53 244 ARG A N 1
ATOM 1940 C CA . ARG A 1 244 ? -62.275 -3.533 20.245 1.00 34.53 244 ARG A CA 1
ATOM 1941 C C . ARG A 1 244 ? -61.195 -3.524 21.318 1.00 34.53 244 ARG A C 1
ATOM 1943 O O . ARG A 1 244 ? -60.580 -4.591 21.520 1.00 34.53 244 ARG A O 1
#

Secondary structure (DSSP, 8-state):
----------SSHHHHHHHTHHHHHHHHHHTSTTT-TT-PBPPEETTTTEEEPPB-TT----TT--EEEEEEEEEETTEEEEEEEE-HHHHHHHTSPPSSTT---SSHHHHHHHHHHHTHHHHHHHHHHHHHHHHHHHHHHHSS----SSS--TTTT-----SS-SS-SEEEEEE-S---EEHHHHHHHHT-GGG--S-TT-EESSSPPPPPPP------------------------------

Radius of gyration: 26.76 Å; chains: 1; bounding box: 87×45×64 Å

Sequence (244 aa):
MRGQHINVVPNSPQWQRKLESPLRVILAAMNSADHNPDNKKFIILWKSLTIMEPMEQNADFKEDARAWARIHYQNKDGEFEGRMEIVPELSRILFSGPENVDAKEETLWEEKWGQFQWGPQRELDDADKAAYGAALQESKGSGKGVSYKGRRHWSAPMVHSSYYAPFPFELNIVEVDHIAFSWDEYCTKCGATQQLVGDPAACTYQGKPVLPEPDVAMASDETTTCSSGPQRFVFGFLDHNSAR

Organism: Symbiodinium microadriaticum (NCBI:txid2951)

pLDDT: mean 74.78, std 22.46, range [23.25, 98.12]